Protein AF-A0A2W0EC56-F1 (afdb_monomer)

pLDDT: mean 88.05, std 12.7, range [42.47, 98.0]

Sequence (270 aa):
WLAPTLQSIALMLLLCGMTLGEWSLYLGLPLAVLIIWLPRLRSRATPEAASPDNPDAIGELTRDLSYTTSHNALSAAGVAFSVRQLADKLQSQLTAAAQIVSNAEVMITTEQATSTLSRQALSAASEAHQSGAVGRTELIESIARMHQLSQRASNSRELIEALSLRSDDIQRVTLVIQSIASQTNLLALNAAIEAARAGEHGRGFAVVADEVRGLAARTATATGEVGEMVADIRQRTAQVVEQIRQLSSDLDTGVEQVERTGQHLENIAR

Secondary structure (DSSP, 8-state):
-HHHHHHHHHHHHHHHHHHHS---HHHHHHHHHHHHHHHHHHT--------S--TTHHHHHHHHHHHHHHHHHHHHHHHHHHHHHHHHHHHHHHHHHHHHHHHHHHHHHHHHHHHHHHHHHHHHHHHHHHHHHHHHHHHHHHHHHHHHHHHHHHHHHHHHHHHHHHHHHHHHHHHHHHHHHHHHHHHHHHHHHHHHHTGGGGHHHHHHHHHHHHHHHHHHHHHHHHHHHHHHHHHHHHHHHHHHHHHHHHHHHHHHHHHHHHHHHHHHH-

Structure (mmCIF, N/CA/C/O backbone):
data_AF-A0A2W0EC56-F1
#
_entry.id   AF-A0A2W0EC56-F1
#
loop_
_atom_site.group_PDB
_atom_site.id
_atom_site.type_symbol
_atom_site.label_atom_id
_atom_site.label_alt_id
_atom_site.label_comp_id
_atom_site.label_asym_id
_atom_site.label_entity_id
_atom_site.label_seq_id
_atom_site.pdbx_PDB_ins_code
_atom_site.Cartn_x
_atom_site.Cartn_y
_atom_site.Cartn_z
_atom_site.occupancy
_atom_site.B_iso_or_equiv
_atom_site.auth_seq_id
_atom_site.auth_comp_id
_atom_site.auth_asym_id
_atom_site.auth_atom_id
_atom_site.pdbx_PDB_model_num
ATOM 1 N N . TRP A 1 1 ? 42.708 -4.935 -117.253 1.00 50.69 1 TRP A N 1
ATOM 2 C CA . TRP A 1 1 ? 41.497 -5.726 -116.956 1.00 50.69 1 TRP A CA 1
ATOM 3 C C . TRP A 1 1 ? 41.155 -6.808 -117.991 1.00 50.69 1 TRP A C 1
ATOM 5 O O . TRP A 1 1 ? 40.559 -7.793 -117.590 1.00 50.69 1 TRP A O 1
ATOM 15 N N . LEU A 1 2 ? 41.570 -6.716 -119.267 1.00 58.56 2 LEU A N 1
ATOM 16 C CA . LEU A 1 2 ? 41.295 -7.755 -120.290 1.00 58.56 2 LEU A CA 1
ATOM 17 C C . LEU A 1 2 ? 42.179 -9.025 -120.215 1.00 58.56 2 LEU A C 1
ATOM 19 O O . LEU A 1 2 ? 41.793 -10.067 -120.727 1.00 58.56 2 LEU A O 1
ATOM 23 N N . ALA A 1 3 ? 43.360 -8.964 -119.590 1.00 65.06 3 ALA A N 1
ATOM 24 C CA . ALA A 1 3 ? 44.302 -10.091 -119.530 1.00 65.06 3 ALA A CA 1
ATOM 25 C C . ALA A 1 3 ? 43.865 -11.281 -118.636 1.00 65.06 3 ALA A C 1
ATOM 27 O O . ALA A 1 3 ? 43.952 -12.416 -119.107 1.00 65.06 3 ALA A O 1
ATOM 28 N N . PRO A 1 4 ? 43.376 -11.081 -117.390 1.00 71.06 4 PRO A N 1
ATOM 29 C CA . PRO A 1 4 ? 42.988 -12.210 -116.540 1.00 71.06 4 PRO A CA 1
ATOM 30 C C . PRO A 1 4 ? 41.722 -12.917 -117.042 1.00 71.06 4 PRO A C 1
ATOM 32 O O . PRO A 1 4 ? 41.603 -14.130 -116.903 1.00 71.06 4 PRO A O 1
ATOM 35 N N . THR A 1 5 ? 40.793 -12.196 -117.680 1.00 74.94 5 THR A N 1
ATOM 36 C CA . THR A 1 5 ? 39.566 -12.792 -118.232 1.00 74.94 5 THR A CA 1
ATOM 37 C C . THR A 1 5 ? 39.863 -13.701 -119.426 1.00 74.94 5 THR A C 1
ATOM 39 O O . THR A 1 5 ? 39.312 -14.796 -119.510 1.00 74.94 5 THR A O 1
ATOM 42 N N . LEU A 1 6 ? 40.795 -13.307 -120.302 1.00 75.50 6 LEU A N 1
ATOM 43 C CA . LEU A 1 6 ? 41.240 -14.122 -121.438 1.00 75.50 6 LEU A CA 1
ATOM 44 C C . LEU A 1 6 ? 41.981 -15.396 -120.993 1.00 75.50 6 LEU A C 1
ATOM 46 O O . LEU A 1 6 ? 41.790 -16.454 -121.592 1.00 75.50 6 LEU A O 1
ATOM 50 N N . GLN A 1 7 ? 42.773 -15.325 -119.916 1.00 75.12 7 GLN A N 1
ATOM 51 C CA . GLN A 1 7 ? 43.430 -16.503 -119.334 1.00 75.12 7 GLN A CA 1
ATOM 52 C C . GLN A 1 7 ? 42.433 -17.500 -118.752 1.00 75.12 7 GLN A C 1
ATOM 54 O O . GLN A 1 7 ? 42.563 -18.697 -119.003 1.00 75.12 7 GLN A O 1
ATOM 59 N N . SER A 1 8 ? 41.432 -17.023 -118.011 1.00 78.38 8 SER A N 1
ATOM 60 C CA . SER A 1 8 ? 40.406 -17.899 -117.445 1.00 78.38 8 SER A CA 1
ATOM 61 C C . SER A 1 8 ? 39.624 -18.633 -118.538 1.00 78.38 8 SER A C 1
ATOM 63 O O . SER A 1 8 ? 39.362 -19.824 -118.397 1.00 78.38 8 SER A O 1
ATOM 65 N N . ILE A 1 9 ? 39.321 -17.963 -119.658 1.00 80.56 9 ILE A N 1
ATOM 66 C CA . ILE A 1 9 ? 38.647 -18.585 -120.812 1.00 80.56 9 ILE A CA 1
ATOM 67 C C . ILE A 1 9 ? 39.549 -19.635 -121.480 1.00 80.56 9 ILE A C 1
ATOM 69 O O . ILE A 1 9 ? 39.093 -20.744 -121.755 1.00 80.56 9 ILE A O 1
ATOM 73 N N . ALA A 1 10 ? 40.832 -19.331 -121.703 1.00 78.00 10 ALA A N 1
ATOM 74 C CA . ALA A 1 10 ? 41.775 -20.273 -122.312 1.00 78.00 10 ALA A CA 1
ATOM 75 C C . ALA A 1 10 ? 42.006 -21.523 -121.442 1.00 78.00 10 ALA A C 1
ATOM 77 O O . ALA A 1 10 ? 42.057 -22.638 -121.959 1.00 78.00 10 ALA A O 1
ATOM 78 N N . LEU A 1 11 ? 42.094 -21.351 -120.118 1.00 80.50 11 LEU A N 1
ATOM 79 C CA . LEU A 1 11 ? 42.240 -22.459 -119.173 1.00 80.50 11 LEU A CA 1
ATOM 80 C C . LEU A 1 11 ? 40.964 -23.312 -119.106 1.00 80.50 11 LEU A C 1
ATOM 82 O O . LEU A 1 11 ? 41.048 -24.537 -119.044 1.00 80.50 11 LEU A O 1
ATOM 86 N N . MET A 1 12 ? 39.789 -22.676 -119.175 1.00 79.62 12 MET A N 1
ATOM 87 C CA . MET A 1 12 ? 38.502 -23.372 -119.221 1.00 79.62 12 MET A CA 1
ATOM 88 C C . MET A 1 12 ? 38.355 -24.203 -120.506 1.00 79.62 12 MET A C 1
ATOM 90 O O . MET A 1 12 ? 37.953 -25.360 -120.426 1.00 79.62 12 MET A O 1
ATOM 94 N N . LEU A 1 13 ? 38.728 -23.665 -121.674 1.00 78.06 13 LEU A N 1
ATOM 95 C CA . LEU A 1 13 ? 38.712 -24.414 -122.939 1.00 78.06 13 LEU A CA 1
ATOM 96 C C . LEU A 1 13 ? 39.685 -25.596 -122.926 1.00 78.06 13 LEU A C 1
ATOM 98 O O . LEU A 1 13 ? 39.346 -26.667 -123.423 1.00 78.06 13 LEU A O 1
ATOM 102 N N . LEU A 1 14 ? 40.864 -25.431 -122.321 1.00 78.00 14 LEU A N 1
ATOM 103 C CA . LEU A 1 14 ? 41.839 -26.510 -122.184 1.00 78.00 14 LEU A CA 1
ATOM 104 C C . LEU A 1 14 ? 41.333 -27.632 -121.270 1.00 78.00 14 LEU A C 1
ATOM 106 O O . LEU A 1 14 ? 41.417 -28.800 -121.638 1.00 78.00 14 LEU A O 1
ATOM 110 N N . LEU A 1 15 ? 40.759 -27.284 -120.114 1.00 75.31 15 LEU A N 1
ATOM 111 C CA . LEU A 1 15 ? 40.132 -28.254 -119.210 1.00 75.31 15 LEU A CA 1
ATOM 112 C C . LEU A 1 15 ? 38.957 -28.973 -119.885 1.00 75.31 15 LEU A C 1
ATOM 114 O O . LEU A 1 15 ? 38.836 -30.186 -119.757 1.00 75.31 15 LEU A O 1
ATOM 118 N N . CYS A 1 16 ? 38.142 -28.251 -120.657 1.00 77.12 16 CYS A N 1
ATOM 119 C CA . CYS A 1 16 ? 37.038 -28.820 -121.431 1.00 77.12 16 CYS A CA 1
ATOM 120 C C . CYS A 1 16 ? 37.539 -29.789 -122.524 1.00 77.12 16 CYS A C 1
ATOM 122 O O . CYS A 1 16 ? 36.992 -30.874 -122.701 1.00 77.12 16 CYS A O 1
ATOM 124 N N . GLY A 1 17 ? 38.635 -29.453 -123.213 1.00 70.25 17 GLY A N 1
ATOM 125 C CA . GLY A 1 17 ? 39.283 -30.346 -124.180 1.00 70.25 17 GLY A CA 1
ATOM 126 C C . GLY A 1 17 ? 39.866 -31.613 -123.542 1.00 70.25 17 GLY A C 1
ATOM 127 O O . GLY A 1 17 ? 39.790 -32.688 -124.134 1.00 70.25 17 GLY A O 1
ATOM 128 N N . MET A 1 18 ? 40.383 -31.517 -122.312 1.00 72.62 18 MET A N 1
ATOM 129 C CA . MET A 1 18 ? 40.862 -32.680 -121.555 1.00 72.62 18 MET A CA 1
ATOM 130 C C . MET A 1 18 ? 39.728 -33.610 -121.109 1.00 72.62 18 MET A C 1
ATOM 132 O O . MET A 1 18 ? 39.936 -34.819 -121.065 1.00 72.62 18 MET A O 1
ATOM 136 N N . THR A 1 19 ? 38.539 -33.082 -120.800 1.00 73.06 19 THR A N 1
ATOM 137 C CA . THR A 1 19 ? 37.402 -33.910 -120.366 1.00 73.06 19 THR A CA 1
ATOM 138 C C . THR A 1 19 ? 36.607 -34.521 -121.521 1.00 73.06 19 THR A C 1
ATOM 140 O O . THR A 1 19 ? 36.073 -35.612 -121.353 1.00 73.06 19 THR A O 1
ATOM 143 N N . LEU A 1 20 ? 36.524 -33.857 -122.681 1.00 75.50 20 LEU A N 1
ATOM 144 C CA . LEU A 1 20 ? 35.717 -34.309 -123.828 1.00 75.50 20 LEU A CA 1
ATOM 145 C C . LEU A 1 20 ? 36.522 -34.971 -124.959 1.00 75.50 20 LEU A C 1
ATOM 147 O O . LEU A 1 20 ? 35.932 -35.671 -125.776 1.00 75.50 20 LEU A O 1
ATOM 151 N N . GLY A 1 21 ? 37.839 -34.744 -125.044 1.00 67.88 21 GLY A N 1
ATOM 152 C CA . GLY A 1 21 ? 38.661 -35.138 -126.198 1.00 67.88 21 GLY A CA 1
ATOM 153 C C . GLY A 1 21 ? 39.661 -36.280 -125.977 1.00 67.88 21 GLY A C 1
ATOM 154 O O . GLY A 1 21 ? 40.442 -36.545 -126.885 1.00 67.88 21 GLY A O 1
ATOM 155 N N . GLU A 1 22 ? 39.696 -36.912 -124.798 1.00 65.75 22 GLU A N 1
ATOM 156 C CA . GLU A 1 22 ? 40.741 -37.876 -124.380 1.00 65.75 22 GLU A CA 1
ATOM 157 C C . GLU A 1 22 ? 42.188 -37.359 -124.556 1.00 65.75 22 GLU A C 1
ATOM 159 O O . GLU A 1 22 ? 43.115 -38.093 -124.908 1.00 65.75 22 GLU A O 1
ATOM 164 N N . TRP A 1 23 ? 42.425 -36.066 -124.305 1.00 71.69 23 TRP A N 1
ATOM 165 C CA . TRP A 1 23 ? 43.782 -35.512 -124.349 1.00 71.69 23 TRP A CA 1
ATOM 166 C C . TRP A 1 23 ? 44.569 -35.976 -123.122 1.00 71.69 23 TRP A C 1
ATOM 168 O O . TRP A 1 23 ? 44.209 -35.676 -121.983 1.00 71.69 23 TRP A O 1
ATOM 178 N N . SER A 1 24 ? 45.669 -36.698 -123.359 1.00 72.56 24 SER A N 1
ATOM 179 C CA . SER A 1 24 ? 46.523 -37.241 -122.300 1.00 72.56 24 SER A CA 1
ATOM 180 C C . SER A 1 24 ? 47.010 -36.155 -121.335 1.00 72.56 24 SER A C 1
ATOM 182 O O . SER A 1 24 ? 47.464 -35.079 -121.739 1.00 72.56 24 SER A O 1
ATOM 184 N N . LEU A 1 25 ? 46.970 -36.478 -120.040 1.00 68.50 25 LEU A N 1
ATOM 185 C CA . LEU A 1 25 ? 47.335 -35.596 -118.925 1.00 68.50 25 LEU A CA 1
ATOM 186 C C . LEU A 1 25 ? 48.764 -35.033 -119.061 1.00 68.50 25 LEU A C 1
ATOM 188 O O . LEU A 1 25 ? 49.036 -33.908 -118.642 1.00 68.50 25 LEU A O 1
ATOM 192 N N . TYR A 1 26 ? 49.647 -35.775 -119.738 1.00 73.50 26 TYR A N 1
ATOM 193 C CA . TYR A 1 26 ? 51.027 -35.378 -120.023 1.00 73.50 26 TYR A CA 1
ATOM 194 C C . TYR A 1 26 ? 51.158 -34.197 -120.998 1.00 73.50 26 TYR A C 1
ATOM 196 O O . TYR A 1 26 ? 52.166 -33.497 -120.947 1.00 73.50 26 TYR A O 1
ATOM 204 N N . LEU A 1 27 ? 50.159 -33.937 -121.852 1.00 72.81 27 LEU A N 1
ATOM 205 C CA . LEU A 1 27 ? 50.172 -32.810 -122.796 1.00 72.81 27 LEU A CA 1
ATOM 206 C C . LEU A 1 27 ? 49.457 -31.570 -122.236 1.00 72.81 27 LEU A C 1
ATOM 208 O O . LEU A 1 27 ? 49.881 -30.442 -122.481 1.00 72.81 27 LEU A O 1
ATOM 212 N N . GLY A 1 28 ? 48.392 -31.771 -121.454 1.00 73.62 28 GLY A N 1
ATOM 213 C CA . GLY A 1 28 ? 47.586 -30.676 -120.905 1.00 73.62 28 GLY A CA 1
ATOM 214 C C . GLY A 1 28 ? 48.281 -29.897 -119.787 1.00 73.62 28 GLY A C 1
ATOM 215 O O . GLY A 1 28 ? 48.245 -28.667 -119.766 1.00 73.62 28 GLY A O 1
ATOM 216 N N . LEU A 1 29 ? 48.969 -30.599 -118.882 1.00 74.62 29 LEU A N 1
ATOM 217 C CA . LEU A 1 29 ? 49.632 -29.996 -117.723 1.00 74.62 29 LEU A CA 1
ATOM 218 C C . LEU A 1 29 ? 50.745 -28.992 -118.101 1.00 74.62 29 LEU A C 1
ATOM 220 O O . LEU A 1 29 ? 50.712 -27.871 -117.583 1.00 74.62 29 LEU A O 1
ATOM 224 N N . PRO A 1 30 ? 51.682 -29.290 -119.028 1.00 77.81 30 PRO A N 1
ATOM 225 C CA . PRO A 1 30 ? 52.679 -28.302 -119.440 1.00 77.81 30 PRO A CA 1
ATOM 226 C C . PRO A 1 30 ? 52.054 -27.099 -120.162 1.00 77.81 30 PRO A C 1
ATOM 228 O O . PRO A 1 30 ? 52.511 -25.974 -119.965 1.00 77.81 30 PRO A O 1
ATOM 231 N N . LEU A 1 31 ? 50.982 -27.292 -120.939 1.00 77.06 31 LEU A N 1
ATOM 232 C CA . LEU A 1 31 ? 50.321 -26.196 -121.653 1.00 77.06 31 LEU A CA 1
ATOM 233 C C . LEU A 1 31 ? 49.548 -25.268 -120.697 1.00 77.06 31 LEU A C 1
ATOM 235 O O . LEU A 1 31 ? 49.580 -24.050 -120.860 1.00 77.06 31 LEU A O 1
ATOM 239 N N . ALA A 1 32 ? 48.926 -25.821 -119.650 1.00 76.94 32 ALA A N 1
ATOM 240 C CA . ALA A 1 32 ? 48.289 -25.047 -118.585 1.00 76.94 32 ALA A CA 1
ATOM 241 C C . ALA A 1 32 ? 49.311 -24.214 -117.793 1.00 76.94 32 ALA A C 1
ATOM 243 O O . ALA A 1 32 ? 49.089 -23.025 -117.554 1.00 76.94 32 ALA A O 1
ATOM 244 N N . VAL A 1 33 ? 50.466 -24.801 -117.449 1.00 80.38 33 VAL A N 1
ATOM 245 C CA . VAL A 1 33 ? 51.580 -24.067 -116.824 1.00 80.38 33 VAL A CA 1
ATOM 246 C C . VAL A 1 33 ? 52.058 -22.941 -117.741 1.00 80.38 33 VAL A C 1
ATOM 248 O O . VAL A 1 33 ? 52.263 -21.823 -117.271 1.00 80.38 33 VAL A O 1
ATOM 251 N N . LEU A 1 34 ? 52.159 -23.194 -119.048 1.00 79.06 34 LEU A N 1
ATOM 252 C CA . LEU A 1 34 ? 52.575 -22.202 -120.038 1.00 79.06 34 LEU A CA 1
ATOM 253 C C . LEU A 1 34 ? 51.564 -21.049 -120.170 1.00 79.06 34 LEU A C 1
ATOM 255 O O . LEU A 1 34 ? 51.982 -19.896 -120.199 1.00 79.06 34 LEU A O 1
ATOM 259 N N . ILE A 1 35 ? 50.252 -21.320 -120.152 1.00 79.56 35 ILE A N 1
ATOM 260 C CA . ILE A 1 35 ? 49.188 -20.291 -120.155 1.00 79.56 35 ILE A CA 1
ATOM 261 C C . ILE A 1 35 ? 49.218 -19.441 -118.875 1.00 79.56 35 ILE A C 1
ATOM 263 O O . ILE A 1 35 ? 49.029 -18.224 -118.939 1.00 79.56 35 ILE A O 1
ATOM 267 N N . ILE A 1 36 ? 49.472 -20.054 -117.715 1.00 77.00 36 ILE A N 1
ATOM 268 C CA . ILE A 1 36 ? 49.581 -19.348 -116.428 1.00 77.00 36 ILE A CA 1
ATOM 269 C C . ILE A 1 36 ? 50.845 -18.479 -116.382 1.00 77.00 36 ILE A C 1
ATOM 271 O O . ILE A 1 36 ? 50.812 -17.365 -115.856 1.00 77.00 36 ILE A O 1
ATOM 275 N N . TRP A 1 37 ? 51.954 -18.959 -116.948 1.00 73.88 37 TRP A N 1
ATOM 276 C CA . TRP A 1 37 ? 53.236 -18.252 -116.951 1.00 73.88 37 TRP A CA 1
ATOM 277 C C . TRP A 1 37 ? 53.392 -17.239 -118.094 1.00 73.88 37 TRP A C 1
ATOM 279 O O . TRP A 1 37 ? 54.164 -16.292 -117.945 1.00 73.88 37 TRP A O 1
ATOM 289 N N . LEU A 1 38 ? 52.636 -17.352 -119.190 1.00 72.38 38 LEU A N 1
ATOM 290 C CA . LEU A 1 38 ? 52.723 -16.462 -120.357 1.00 72.38 38 LEU A CA 1
ATOM 291 C C . LEU A 1 38 ? 52.686 -14.952 -120.026 1.00 72.38 38 LEU A C 1
ATOM 293 O O . LEU A 1 38 ? 53.512 -14.211 -120.566 1.00 72.38 38 LEU A O 1
ATOM 297 N N . PRO A 1 39 ? 51.806 -14.453 -119.131 1.00 67.56 39 PRO A N 1
ATOM 298 C CA . PRO A 1 39 ? 51.798 -13.038 -118.761 1.00 67.56 39 PRO A CA 1
ATOM 299 C C . PRO A 1 39 ? 52.991 -12.658 -117.885 1.00 67.56 39 PRO A C 1
ATOM 301 O O . PRO A 1 39 ? 53.456 -11.524 -117.955 1.00 67.56 39 PRO A O 1
ATOM 304 N N . ARG A 1 40 ? 53.522 -13.594 -117.087 1.00 67.25 40 ARG A N 1
ATOM 305 C CA . ARG A 1 40 ? 54.727 -13.361 -116.277 1.00 67.25 40 ARG A CA 1
ATOM 306 C C . ARG A 1 40 ? 55.982 -13.267 -117.140 1.00 67.25 40 ARG A C 1
ATOM 308 O O . ARG A 1 40 ? 56.841 -12.446 -116.844 1.00 67.25 40 ARG A O 1
ATOM 315 N N . LEU A 1 41 ? 56.066 -14.031 -118.233 1.00 63.53 41 LEU A N 1
ATOM 316 C CA . LEU A 1 41 ? 57.153 -13.892 -119.211 1.00 63.53 41 LEU A CA 1
ATOM 317 C C . LEU A 1 41 ? 57.015 -12.628 -120.072 1.00 63.53 41 LEU A C 1
ATOM 319 O O . LEU A 1 41 ? 58.024 -12.020 -120.420 1.00 63.53 41 LEU A O 1
ATOM 323 N N . ARG A 1 42 ? 55.784 -12.193 -120.374 1.00 62.66 42 ARG A N 1
ATOM 324 C CA . ARG A 1 42 ? 55.528 -10.971 -121.155 1.00 62.66 42 ARG A CA 1
ATOM 325 C C . ARG A 1 42 ? 55.636 -9.679 -120.330 1.00 62.66 42 ARG A C 1
ATOM 327 O O . ARG A 1 42 ? 55.805 -8.615 -120.910 1.00 62.66 42 ARG A O 1
ATOM 334 N N . SER A 1 43 ? 55.595 -9.774 -118.997 1.00 60.06 43 SER A N 1
ATOM 335 C CA . SER A 1 43 ? 55.758 -8.649 -118.063 1.00 60.06 43 SER A CA 1
ATOM 336 C C . SER A 1 43 ? 57.179 -8.506 -117.502 1.00 60.06 43 SER A C 1
ATOM 338 O O . SER A 1 43 ? 57.368 -7.870 -116.462 1.00 60.06 43 SER A O 1
ATOM 340 N N . ARG A 1 44 ? 58.206 -9.013 -118.199 1.00 46.06 44 ARG A N 1
ATOM 341 C CA . ARG A 1 44 ? 59.516 -8.355 -118.126 1.00 46.06 44 ARG A CA 1
ATOM 342 C C . ARG A 1 44 ? 59.379 -7.027 -118.859 1.00 46.06 44 ARG A C 1
ATOM 344 O O . ARG A 1 44 ? 59.688 -6.923 -120.042 1.00 46.06 44 ARG A O 1
ATOM 351 N N . ALA A 1 45 ? 58.891 -6.021 -118.136 1.00 49.97 45 ALA A N 1
ATOM 352 C CA . ALA A 1 45 ? 59.302 -4.665 -118.425 1.00 49.97 45 ALA A CA 1
ATOM 353 C C . ALA A 1 45 ? 60.830 -4.716 -118.516 1.00 49.97 45 ALA A C 1
ATOM 355 O O . ALA A 1 45 ? 61.506 -5.209 -117.606 1.00 49.97 45 ALA A O 1
ATOM 356 N N . THR A 1 46 ? 61.358 -4.313 -119.667 1.00 51.06 46 THR A N 1
ATOM 357 C CA . THR A 1 46 ? 62.729 -3.825 -119.764 1.00 51.06 46 THR A CA 1
ATOM 358 C C . THR A 1 46 ? 63.015 -3.013 -118.501 1.00 51.06 46 THR A C 1
ATOM 360 O O . THR A 1 46 ? 62.152 -2.209 -118.140 1.00 51.06 46 THR A O 1
ATOM 363 N N . PRO A 1 47 ? 64.151 -3.202 -117.806 1.00 43.59 47 PRO A N 1
ATOM 364 C CA . PRO A 1 47 ? 64.597 -2.161 -116.903 1.00 43.59 47 PRO A CA 1
ATOM 365 C C . PRO A 1 47 ? 64.704 -0.919 -117.782 1.00 43.59 47 PRO A C 1
ATOM 367 O O . PRO A 1 47 ? 65.564 -0.852 -118.661 1.00 43.59 47 PRO A O 1
ATOM 370 N N . GLU A 1 48 ? 63.735 -0.017 -117.648 1.00 44.00 48 GLU A N 1
ATOM 371 C CA . GLU A 1 48 ? 63.847 1.324 -118.176 1.00 44.00 48 GLU A CA 1
ATOM 372 C C . GLU A 1 48 ? 65.157 1.829 -117.592 1.00 44.00 48 GLU A C 1
ATOM 374 O O . GLU A 1 48 ? 65.370 1.772 -116.375 1.00 44.00 48 GLU A O 1
ATOM 379 N N . ALA A 1 49 ? 66.103 2.114 -118.488 1.00 42.47 49 ALA A N 1
ATOM 380 C CA . ALA A 1 49 ? 67.400 2.626 -118.114 1.00 42.47 49 ALA A CA 1
ATOM 381 C C . ALA A 1 49 ? 67.154 3.748 -117.112 1.00 42.47 49 ALA A C 1
ATOM 383 O O . ALA A 1 49 ? 66.343 4.630 -117.382 1.00 42.47 49 ALA A O 1
ATOM 384 N N . ALA A 1 50 ? 67.803 3.662 -115.952 1.00 46.25 50 ALA A N 1
ATOM 385 C CA . ALA A 1 50 ? 67.783 4.724 -114.971 1.00 46.25 50 ALA A CA 1
ATOM 386 C C . ALA A 1 50 ? 68.088 6.041 -115.694 1.00 46.25 50 ALA A C 1
ATOM 388 O O . ALA A 1 50 ? 69.222 6.274 -116.112 1.00 46.25 50 ALA A O 1
ATOM 389 N N . SER A 1 51 ? 67.062 6.868 -115.878 1.00 43.44 51 SER A N 1
ATOM 390 C CA . SER A 1 51 ? 67.216 8.274 -116.206 1.00 43.44 51 SER A CA 1
ATOM 391 C C . SER A 1 51 ? 67.974 8.868 -115.020 1.00 43.44 51 SER A C 1
ATOM 393 O O . SER A 1 51 ? 67.443 8.824 -113.907 1.00 43.44 51 SER A O 1
ATOM 395 N N . PRO A 1 52 ? 69.207 9.373 -115.180 1.00 51.03 52 PRO A N 1
ATOM 396 C CA . PRO A 1 52 ? 70.005 9.830 -114.048 1.00 51.03 52 PRO A CA 1
ATOM 397 C C . PRO A 1 52 ? 69.559 11.212 -113.533 1.00 51.03 52 PRO A C 1
ATOM 399 O O . PRO A 1 52 ? 70.392 11.968 -113.062 1.00 51.03 52 PRO A O 1
ATOM 402 N N . ASP A 1 53 ? 68.263 11.537 -113.615 1.00 50.16 53 ASP A N 1
ATOM 403 C CA . ASP A 1 53 ? 67.677 12.805 -113.162 1.00 50.16 53 ASP A CA 1
ATOM 404 C C . 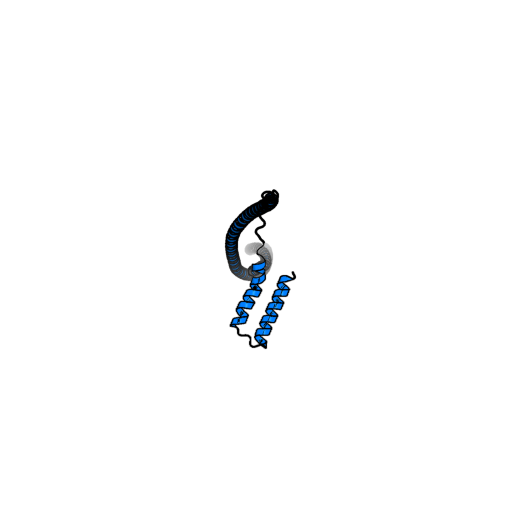ASP A 1 53 ? 66.148 12.673 -112.978 1.00 50.16 53 ASP A C 1
ATOM 406 O O . ASP A 1 53 ? 65.359 13.179 -113.773 1.00 50.16 53 ASP A O 1
ATOM 410 N N . ASN A 1 54 ? 65.693 11.974 -111.928 1.00 52.09 54 ASN A N 1
ATOM 411 C CA . ASN A 1 54 ? 64.339 12.189 -111.397 1.00 52.09 54 ASN A CA 1
ATOM 412 C C . ASN A 1 54 ? 64.431 12.699 -109.947 1.00 52.09 54 ASN A C 1
ATOM 414 O O . ASN A 1 54 ? 64.433 11.893 -109.012 1.00 52.09 54 ASN A O 1
ATOM 418 N N . PRO A 1 55 ? 64.564 14.021 -109.744 1.00 55.88 55 PRO A N 1
ATOM 419 C CA . PRO A 1 55 ? 64.755 14.616 -108.420 1.00 55.88 55 PRO A CA 1
ATOM 420 C C . PRO A 1 55 ? 63.548 14.455 -107.468 1.00 55.88 55 PRO A C 1
ATOM 422 O O . PRO A 1 55 ? 63.703 14.678 -106.268 1.00 55.88 55 PRO A O 1
ATOM 425 N N . ASP A 1 56 ? 62.382 14.001 -107.952 1.00 59.66 56 ASP A N 1
ATOM 426 C CA . ASP A 1 56 ? 61.119 14.027 -107.192 1.00 59.66 56 ASP A CA 1
ATOM 427 C C . ASP A 1 56 ? 60.727 12.709 -106.495 1.00 59.66 56 ASP A C 1
ATOM 429 O O . ASP A 1 56 ? 59.960 12.737 -105.532 1.00 59.66 56 ASP A O 1
ATOM 433 N N . ALA A 1 57 ? 61.284 11.552 -106.880 1.00 62.31 57 ALA A N 1
ATOM 434 C CA . ALA A 1 57 ? 60.958 10.265 -106.236 1.00 62.31 57 ALA A CA 1
ATOM 435 C C . ALA A 1 57 ? 61.434 10.201 -104.771 1.00 62.31 57 ALA A C 1
ATOM 437 O O . ALA A 1 57 ? 60.755 9.667 -103.893 1.00 62.31 57 ALA A O 1
ATOM 438 N N . ILE A 1 58 ? 62.594 10.803 -104.491 1.00 72.44 58 ILE A N 1
ATOM 439 C CA . ILE A 1 58 ? 63.083 11.010 -103.122 1.00 72.44 58 ILE A CA 1
ATOM 440 C C . ILE A 1 58 ? 62.198 12.036 -102.394 1.00 72.44 58 ILE A C 1
ATOM 442 O O . ILE A 1 58 ? 61.962 11.888 -101.195 1.00 72.44 58 ILE A O 1
ATOM 446 N N . GLY A 1 59 ? 61.658 13.034 -103.103 1.00 76.56 59 GLY A N 1
ATOM 447 C CA . GLY A 1 59 ? 60.749 14.045 -102.558 1.00 76.56 59 GLY A CA 1
ATOM 448 C C . GLY A 1 59 ? 59.417 13.468 -102.065 1.00 76.56 59 GLY A C 1
ATOM 449 O O . GLY A 1 59 ? 59.005 13.767 -100.943 1.00 76.56 59 GLY A O 1
ATOM 450 N N . GLU A 1 60 ? 58.773 12.595 -102.847 1.00 75.38 60 GLU A N 1
ATOM 451 C CA . GLU A 1 60 ? 57.532 11.913 -102.444 1.00 75.38 60 GLU A CA 1
ATOM 452 C C . GLU A 1 60 ? 57.748 10.967 -101.257 1.00 75.38 60 GLU A C 1
ATOM 454 O O . GLU A 1 60 ? 56.996 11.033 -100.283 1.00 75.38 60 GLU A O 1
ATOM 459 N N . LEU A 1 61 ? 58.813 10.156 -101.279 1.00 81.31 61 LEU A N 1
ATOM 460 C CA . LEU A 1 61 ? 59.147 9.254 -100.171 1.00 81.31 61 LEU A CA 1
ATOM 461 C C . LEU A 1 61 ? 59.459 10.028 -98.881 1.00 81.31 61 LEU A C 1
ATOM 463 O O . LEU A 1 61 ? 59.037 9.636 -97.797 1.00 81.31 61 LEU A O 1
ATOM 467 N N . THR A 1 62 ? 60.174 11.152 -98.993 1.00 84.00 62 THR A N 1
ATOM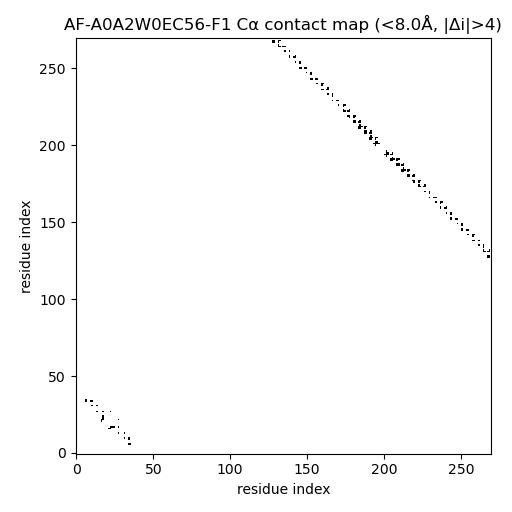 468 C CA . THR A 1 62 ? 60.495 12.025 -97.852 1.00 84.00 62 THR A CA 1
ATOM 469 C C . THR A 1 62 ? 59.233 12.670 -97.283 1.00 84.00 62 THR A C 1
ATOM 471 O O . THR A 1 62 ? 59.093 12.784 -96.064 1.00 84.00 62 THR A O 1
ATOM 474 N N . ARG A 1 63 ? 58.282 13.057 -98.142 1.00 83.56 63 ARG A N 1
ATOM 475 C CA . ARG A 1 63 ? 56.995 13.625 -97.727 1.00 83.56 63 ARG A CA 1
ATOM 476 C C . ARG A 1 63 ? 56.099 12.588 -97.047 1.00 83.56 63 ARG A C 1
ATOM 478 O O . ARG A 1 63 ? 55.522 12.902 -96.008 1.00 83.56 63 ARG A O 1
ATOM 485 N N . ASP A 1 64 ? 56.016 11.373 -97.583 1.00 86.94 64 ASP A N 1
ATOM 486 C CA . ASP A 1 64 ? 55.254 10.264 -96.993 1.00 86.94 64 ASP A CA 1
ATOM 487 C C . ASP A 1 64 ? 55.865 9.796 -95.662 1.00 86.94 64 ASP A C 1
ATOM 489 O O . ASP A 1 64 ? 55.162 9.635 -94.661 1.00 86.94 64 ASP A O 1
ATOM 493 N N . LEU A 1 65 ? 57.196 9.698 -95.594 1.00 89.06 65 LEU A N 1
ATOM 494 C CA . LEU A 1 65 ? 57.918 9.403 -94.358 1.00 89.06 65 LEU A CA 1
ATOM 495 C C . LEU A 1 65 ? 57.714 10.502 -93.310 1.00 89.06 65 LEU A C 1
ATOM 497 O O . LEU A 1 65 ? 57.490 10.191 -92.141 1.00 89.06 65 LEU A O 1
ATOM 501 N N . SER A 1 66 ? 57.765 11.778 -93.706 1.00 88.44 66 SER A N 1
ATOM 502 C CA . SER A 1 66 ? 57.512 12.912 -92.811 1.00 88.44 66 SER A CA 1
ATOM 503 C C . SER A 1 66 ? 56.076 12.886 -92.283 1.00 88.44 66 SER A C 1
ATOM 505 O O . SER A 1 66 ? 55.878 12.967 -91.071 1.00 88.44 66 SER A O 1
ATOM 507 N N . TYR A 1 67 ? 55.089 12.664 -93.158 1.00 89.00 67 TYR A N 1
ATOM 508 C CA . TYR A 1 67 ? 53.683 12.521 -92.780 1.00 89.00 67 TYR A CA 1
ATOM 509 C C . TYR A 1 67 ? 53.467 11.359 -91.802 1.00 89.00 67 TYR A C 1
ATOM 511 O O . TYR A 1 67 ? 52.886 11.545 -90.731 1.00 89.00 67 TYR A O 1
ATOM 519 N N . THR A 1 68 ? 53.998 10.179 -92.123 1.00 88.69 68 THR A N 1
ATOM 520 C CA . THR A 1 68 ? 53.878 8.976 -91.290 1.00 88.69 68 THR A CA 1
ATOM 521 C C . THR A 1 68 ? 54.596 9.150 -89.951 1.00 88.69 68 THR A C 1
ATOM 523 O O . THR A 1 68 ? 54.080 8.752 -88.907 1.00 88.69 68 THR A O 1
ATOM 526 N N . THR A 1 69 ? 55.755 9.814 -89.942 1.00 91.81 69 THR A N 1
ATOM 527 C CA . THR A 1 69 ? 56.499 10.149 -88.718 1.00 91.81 69 THR A CA 1
ATOM 528 C C . THR A 1 69 ? 55.704 11.104 -87.832 1.00 91.81 69 THR A C 1
ATOM 530 O O . THR A 1 69 ? 55.577 10.856 -86.634 1.00 91.81 69 THR A O 1
ATOM 533 N N . SER A 1 70 ? 55.115 12.161 -88.398 1.00 90.31 70 SER A N 1
ATOM 534 C CA . SER A 1 70 ? 54.259 13.094 -87.659 1.00 90.31 70 SER A CA 1
ATOM 535 C C . SER A 1 70 ? 53.002 12.413 -87.113 1.00 90.31 70 SER A C 1
ATOM 537 O O . SER A 1 70 ? 52.643 12.629 -85.956 1.00 90.31 70 SER A O 1
ATOM 539 N N . HIS A 1 71 ? 52.362 11.550 -87.903 1.00 91.94 71 HIS A N 1
ATOM 540 C CA . HIS A 1 71 ? 51.205 10.769 -87.470 1.00 91.94 71 HIS A CA 1
ATOM 541 C C . HIS A 1 71 ? 51.555 9.809 -86.320 1.00 91.94 71 HIS A C 1
ATOM 543 O O . HIS A 1 71 ? 50.831 9.730 -85.323 1.00 91.94 71 HIS A O 1
ATOM 549 N N . ASN A 1 72 ? 52.695 9.120 -86.415 1.00 92.19 72 ASN A N 1
ATOM 550 C CA . ASN A 1 72 ? 53.197 8.250 -85.353 1.00 92.19 72 ASN A CA 1
ATOM 551 C C . ASN A 1 72 ? 53.542 9.041 -84.088 1.00 92.19 72 ASN A C 1
ATOM 553 O O . ASN A 1 72 ? 53.194 8.604 -82.994 1.00 92.19 72 ASN A O 1
ATOM 557 N N . ALA A 1 73 ? 54.161 10.217 -84.217 1.00 91.88 73 ALA A N 1
ATOM 558 C CA . ALA A 1 73 ? 54.461 11.091 -83.085 1.00 91.88 73 ALA A CA 1
ATOM 559 C C . ALA A 1 73 ? 53.184 11.572 -82.374 1.00 91.88 73 ALA A C 1
ATOM 561 O O . ALA A 1 73 ? 53.115 11.542 -81.145 1.00 91.88 73 ALA A O 1
ATOM 562 N N . LEU A 1 74 ? 52.147 11.952 -83.129 1.00 91.69 74 LEU A N 1
ATOM 563 C CA . LEU A 1 74 ? 50.856 12.356 -82.568 1.00 91.69 74 LEU A CA 1
ATOM 564 C C . LEU A 1 74 ? 50.140 11.184 -81.881 1.00 91.69 74 LEU A C 1
ATOM 566 O O . LEU A 1 74 ? 49.622 11.333 -80.774 1.00 91.69 74 LEU A O 1
ATOM 570 N N . SER A 1 75 ? 50.162 10.003 -82.501 1.00 94.19 75 SER A N 1
ATOM 571 C CA . SER A 1 75 ? 49.604 8.778 -81.919 1.00 94.19 75 SER A CA 1
ATOM 572 C C . SER A 1 75 ? 50.331 8.397 -80.625 1.00 94.19 75 SER A C 1
ATOM 574 O O . SER A 1 75 ? 49.689 8.105 -79.618 1.00 94.19 75 SER A O 1
ATOM 576 N N . ALA A 1 76 ? 51.666 8.475 -80.613 1.00 92.50 76 ALA A N 1
ATOM 577 C CA . ALA A 1 76 ? 52.483 8.242 -79.426 1.00 92.50 76 ALA A CA 1
ATOM 578 C C . ALA A 1 76 ? 52.163 9.244 -78.304 1.00 92.50 76 ALA A C 1
ATOM 580 O O . ALA A 1 76 ? 52.040 8.845 -77.145 1.00 92.50 76 ALA A O 1
ATOM 581 N N . ALA A 1 77 ? 51.949 10.522 -78.636 1.00 92.25 77 ALA A N 1
ATOM 582 C CA . ALA A 1 77 ? 51.510 11.532 -77.674 1.00 92.25 77 ALA A CA 1
ATOM 583 C C . ALA A 1 77 ? 50.111 11.223 -77.099 1.00 92.25 77 ALA A C 1
ATOM 585 O O . ALA A 1 77 ? 49.903 11.346 -75.890 1.00 92.25 77 ALA A O 1
ATOM 586 N N . GLY A 1 78 ? 49.170 10.759 -77.929 1.00 93.75 78 GLY A N 1
ATOM 587 C CA . GLY A 1 78 ? 47.836 10.329 -77.492 1.00 93.75 78 GLY A CA 1
ATOM 588 C C . GLY A 1 78 ? 47.864 9.107 -76.564 1.00 93.75 78 GLY A C 1
ATOM 589 O O . GLY A 1 78 ? 47.157 9.073 -75.551 1.00 93.75 78 GLY A O 1
ATOM 590 N N . VAL A 1 79 ? 48.731 8.131 -76.853 1.00 94.88 79 VAL A N 1
ATOM 591 C CA . VAL A 1 79 ? 48.973 6.976 -75.972 1.00 94.88 79 VAL A CA 1
ATOM 592 C C . VAL A 1 79 ? 49.578 7.430 -74.644 1.00 94.88 79 VAL A C 1
ATOM 594 O O . VAL A 1 79 ? 49.072 7.048 -73.592 1.00 94.88 79 VAL A O 1
ATOM 597 N N . ALA A 1 80 ? 50.601 8.288 -74.665 1.00 93.75 80 ALA A N 1
ATOM 598 C CA . ALA A 1 80 ? 51.234 8.803 -73.449 1.00 93.75 80 ALA A CA 1
ATOM 599 C C . ALA A 1 80 ? 50.242 9.565 -72.551 1.00 93.75 80 ALA A C 1
ATOM 601 O O . ALA A 1 80 ? 50.227 9.371 -71.334 1.00 93.75 80 ALA A O 1
ATOM 602 N N . PHE A 1 81 ? 49.366 10.382 -73.146 1.00 95.62 81 PHE A N 1
ATOM 603 C CA . PHE A 1 81 ? 48.286 11.055 -72.422 1.00 95.62 81 PHE A CA 1
ATOM 604 C C . PHE A 1 81 ? 47.307 10.056 -71.789 1.00 95.62 81 PHE A C 1
ATOM 606 O O . PHE A 1 81 ? 46.971 10.178 -70.610 1.00 95.62 81 PHE A O 1
ATOM 613 N N . SER A 1 82 ? 46.898 9.032 -72.542 1.00 96.38 82 SER A N 1
ATOM 614 C CA . SER A 1 82 ? 45.979 7.992 -72.060 1.00 96.38 82 SER A CA 1
ATOM 615 C C . SER A 1 82 ? 46.580 7.177 -70.910 1.00 96.38 82 SER A C 1
ATOM 617 O O . SER A 1 82 ? 45.893 6.895 -69.930 1.00 96.38 82 SER A O 1
ATOM 619 N N . VAL A 1 83 ? 47.876 6.848 -70.984 1.00 96.06 83 VAL A N 1
ATOM 620 C CA . VAL A 1 83 ? 48.614 6.166 -69.907 1.00 96.06 83 VAL A CA 1
ATOM 621 C C . VAL A 1 83 ? 48.663 7.029 -68.648 1.00 96.06 83 VAL A C 1
ATOM 623 O O . VAL A 1 83 ? 48.411 6.521 -67.558 1.00 96.06 83 VAL A O 1
ATOM 626 N N . ARG A 1 84 ? 48.923 8.337 -68.781 1.00 95.44 84 ARG A N 1
ATOM 627 C CA . ARG A 1 84 ? 48.913 9.261 -67.638 1.00 95.44 84 ARG A CA 1
ATOM 628 C C . ARG A 1 84 ? 47.533 9.333 -66.983 1.00 95.44 84 ARG A C 1
ATOM 630 O O . ARG A 1 84 ? 47.430 9.195 -65.770 1.00 95.44 84 ARG A O 1
ATOM 637 N N . GLN A 1 85 ? 46.472 9.455 -67.780 1.00 96.25 85 GLN A N 1
ATOM 638 C CA . GLN A 1 85 ? 45.102 9.462 -67.265 1.00 96.25 85 GLN A CA 1
ATOM 639 C C . GLN A 1 85 ? 44.729 8.136 -66.578 1.00 96.25 85 GLN A C 1
ATOM 641 O O . GLN A 1 85 ? 44.012 8.137 -65.576 1.00 96.25 85 GLN A O 1
ATOM 646 N N . LEU A 1 86 ? 45.197 6.998 -67.101 1.00 96.25 86 LEU A N 1
ATOM 647 C CA . LEU A 1 86 ? 45.009 5.695 -66.466 1.00 96.25 86 LEU A CA 1
ATOM 648 C C . LEU A 1 86 ? 45.750 5.610 -65.128 1.00 96.25 86 LEU A C 1
ATOM 650 O O . LEU A 1 86 ? 45.170 5.123 -64.162 1.00 96.25 86 LEU A O 1
ATOM 654 N N . ALA A 1 87 ? 46.987 6.105 -65.053 1.00 95.44 87 ALA A N 1
ATOM 655 C CA . ALA A 1 87 ? 47.752 6.152 -63.810 1.00 95.44 87 ALA A CA 1
ATOM 656 C C . ALA A 1 87 ? 47.026 6.977 -62.734 1.00 95.44 87 ALA A C 1
ATOM 658 O O . ALA A 1 87 ? 46.868 6.503 -61.610 1.00 95.44 87 ALA A O 1
ATOM 659 N N . ASP A 1 88 ? 46.489 8.147 -63.095 1.00 96.31 88 ASP A N 1
ATOM 660 C CA . ASP A 1 88 ? 45.708 8.987 -62.177 1.00 96.31 88 ASP A CA 1
ATOM 661 C C . ASP A 1 88 ? 44.435 8.264 -61.685 1.00 96.31 88 ASP A C 1
ATOM 663 O O . ASP A 1 88 ? 44.108 8.285 -60.495 1.00 96.31 88 ASP A O 1
ATOM 667 N N . LYS A 1 89 ? 43.729 7.556 -62.582 1.00 96.25 89 LYS A N 1
ATOM 668 C CA . LYS A 1 89 ? 42.553 6.739 -62.225 1.00 96.25 89 LYS A CA 1
ATOM 669 C C . LYS A 1 89 ? 42.910 5.557 -61.323 1.00 96.25 89 LYS A C 1
ATOM 671 O O . LYS A 1 89 ? 42.174 5.290 -60.377 1.00 96.25 89 LYS A O 1
ATOM 676 N N . LEU A 1 90 ? 44.016 4.862 -61.591 1.00 96.31 90 LEU A N 1
ATOM 677 C CA . LEU A 1 90 ? 44.501 3.761 -60.753 1.00 96.31 90 LEU A CA 1
ATOM 678 C C . LEU A 1 90 ? 44.875 4.259 -59.360 1.00 96.31 90 LEU A C 1
ATOM 680 O O . LEU A 1 90 ? 44.503 3.631 -58.375 1.00 96.31 90 LEU A O 1
ATOM 684 N N . GLN A 1 91 ? 45.529 5.417 -59.267 1.00 96.25 91 GLN A N 1
ATOM 685 C CA . GLN A 1 91 ? 45.841 6.028 -57.982 1.00 96.25 91 GLN A CA 1
ATOM 686 C C . GLN A 1 91 ? 44.564 6.323 -57.185 1.00 96.25 91 GLN A C 1
ATOM 688 O O . GLN A 1 91 ? 44.473 5.963 -56.013 1.00 96.25 91 GLN A O 1
ATOM 693 N N . SER A 1 92 ? 43.546 6.901 -57.832 1.00 96.88 92 SER A N 1
ATOM 694 C CA . SER A 1 92 ? 42.238 7.132 -57.208 1.00 96.88 92 SER A CA 1
ATOM 695 C C . SER A 1 92 ? 41.555 5.827 -56.772 1.00 96.88 92 SER A C 1
ATOM 697 O O . SER A 1 92 ? 41.017 5.764 -55.665 1.00 96.88 92 SER A O 1
ATOM 699 N N . GLN A 1 93 ? 41.620 4.766 -57.586 1.00 95.31 93 GLN A N 1
ATOM 700 C CA . GLN A 1 93 ? 41.087 3.448 -57.222 1.00 95.31 93 GLN A CA 1
ATOM 701 C C . GLN A 1 93 ? 41.817 2.823 -56.030 1.00 95.31 93 GLN A C 1
ATOM 703 O O . GLN A 1 93 ? 41.159 2.251 -55.165 1.00 95.31 93 GLN A O 1
ATOM 708 N N . L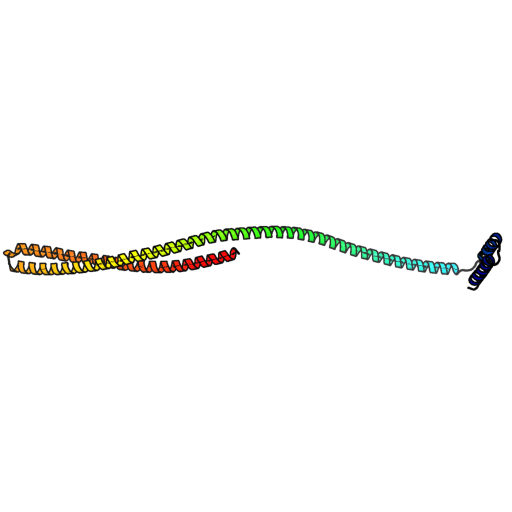EU A 1 94 ? 43.145 2.948 -55.944 1.00 96.88 94 LEU A N 1
ATOM 709 C CA . LEU A 1 94 ? 43.915 2.458 -54.797 1.00 96.88 94 LEU A CA 1
ATOM 710 C C . LEU A 1 94 ? 43.525 3.189 -53.510 1.00 96.88 94 LEU A C 1
ATOM 712 O O . LEU A 1 94 ? 43.343 2.549 -52.475 1.00 96.88 94 LEU A O 1
ATOM 716 N N . THR A 1 95 ? 43.327 4.510 -53.572 1.00 96.94 95 THR A N 1
ATOM 717 C CA . THR A 1 95 ? 42.820 5.285 -52.431 1.00 96.94 95 THR A CA 1
ATOM 718 C C . THR A 1 95 ? 41.417 4.832 -52.023 1.00 96.94 95 THR A C 1
ATOM 720 O O . THR A 1 95 ? 41.170 4.606 -50.840 1.00 96.94 95 THR A O 1
ATOM 723 N N . ALA A 1 96 ? 40.514 4.630 -52.987 1.00 96.88 96 ALA A N 1
ATOM 724 C CA . ALA A 1 96 ? 39.172 4.122 -52.708 1.00 96.88 96 ALA A CA 1
ATOM 725 C C . ALA A 1 96 ? 39.205 2.715 -52.081 1.00 96.88 96 ALA A C 1
ATOM 727 O O . ALA A 1 96 ? 38.493 2.459 -51.113 1.00 96.88 96 ALA A O 1
ATOM 728 N N . ALA A 1 97 ? 40.064 1.818 -52.577 1.00 96.12 97 ALA A N 1
ATOM 729 C CA . ALA A 1 97 ? 40.236 0.472 -52.033 1.00 96.12 97 ALA A CA 1
ATOM 730 C C . ALA A 1 97 ? 40.769 0.492 -50.591 1.00 96.12 97 ALA A C 1
ATOM 732 O O . ALA A 1 97 ? 40.234 -0.212 -49.735 1.00 96.12 97 ALA A O 1
ATOM 733 N N . ALA A 1 98 ? 41.765 1.335 -50.296 1.00 96.25 98 ALA A N 1
ATOM 734 C CA . ALA A 1 98 ? 42.276 1.510 -48.935 1.00 96.25 98 ALA A CA 1
ATOM 735 C C . ALA A 1 98 ? 41.178 1.996 -47.973 1.00 96.25 98 ALA A C 1
ATOM 737 O O . ALA A 1 98 ? 41.064 1.507 -46.848 1.00 96.25 98 ALA A O 1
ATOM 738 N N . GLN A 1 99 ? 40.319 2.907 -48.433 1.00 97.19 99 GLN A N 1
ATOM 739 C CA . GLN A 1 99 ? 39.203 3.401 -47.634 1.00 97.19 99 GLN A CA 1
ATOM 740 C C . GLN A 1 99 ? 38.113 2.342 -47.413 1.00 97.19 99 GLN A C 1
ATOM 742 O O . GLN A 1 99 ? 37.548 2.273 -46.324 1.00 97.19 99 GLN A O 1
ATOM 747 N N . ILE A 1 100 ? 37.852 1.473 -48.395 1.00 96.75 100 ILE A N 1
ATOM 748 C CA . ILE A 1 100 ? 36.945 0.324 -48.230 1.00 96.75 100 ILE A CA 1
ATOM 749 C C . ILE A 1 100 ? 37.457 -0.622 -47.139 1.00 96.75 100 ILE A C 1
ATOM 751 O O . ILE A 1 100 ? 36.670 -1.034 -46.291 1.00 96.75 100 ILE A O 1
ATOM 755 N N . VAL A 1 101 ? 38.758 -0.936 -47.127 1.00 96.88 101 VAL A N 1
ATOM 756 C CA . VAL A 1 101 ? 39.360 -1.789 -46.087 1.00 96.88 101 VAL A CA 1
ATOM 757 C C . VAL A 1 101 ? 39.211 -1.155 -44.703 1.00 96.88 101 VAL A C 1
ATOM 759 O O . VAL A 1 101 ? 38.733 -1.815 -43.785 1.00 96.88 101 VAL A O 1
ATOM 762 N N . SER A 1 102 ? 39.522 0.137 -44.564 1.00 96.75 102 SER A N 1
ATOM 763 C CA . SER A 1 102 ? 39.357 0.851 -43.290 1.00 96.75 102 SER A CA 1
ATOM 764 C C . SER A 1 102 ? 37.899 0.846 -42.809 1.00 96.75 102 SER A C 1
ATOM 766 O O . SER A 1 102 ? 37.622 0.559 -41.645 1.00 96.75 102 SER A O 1
ATOM 768 N N . ASN A 1 103 ? 36.943 1.081 -43.712 1.00 96.94 103 ASN A N 1
ATOM 769 C CA . ASN A 1 103 ? 35.521 1.019 -43.377 1.00 96.94 103 ASN A CA 1
ATOM 770 C C . ASN A 1 103 ? 35.084 -0.398 -42.967 1.00 96.94 103 ASN A C 1
ATOM 772 O O . ASN A 1 103 ? 34.242 -0.543 -42.082 1.00 96.94 103 ASN A O 1
ATOM 776 N N . ALA A 1 104 ? 35.650 -1.443 -43.580 1.00 96.19 104 ALA A N 1
ATOM 777 C CA . ALA A 1 104 ? 35.368 -2.828 -43.213 1.00 96.19 104 ALA A CA 1
ATOM 778 C C . ALA A 1 104 ? 35.859 -3.157 -41.791 1.00 96.19 104 ALA A C 1
ATOM 780 O O . ALA A 1 104 ? 35.141 -3.814 -41.041 1.00 96.19 104 ALA A O 1
ATOM 781 N N . GLU A 1 105 ? 37.023 -2.650 -41.378 1.00 96.12 105 GLU A N 1
ATOM 782 C CA . GLU A 1 105 ? 37.515 -2.791 -39.998 1.00 96.12 105 GLU A CA 1
ATOM 783 C C . GLU A 1 105 ? 36.587 -2.100 -38.986 1.00 96.12 105 GLU A C 1
ATOM 785 O O . GLU A 1 105 ? 36.224 -2.680 -37.956 1.00 96.12 105 GLU A O 1
ATOM 790 N N . VAL A 1 106 ? 36.126 -0.884 -39.299 1.00 97.25 106 VAL A N 1
ATOM 791 C CA . VAL A 1 106 ? 35.132 -0.172 -38.477 1.00 97.25 106 VAL A CA 1
ATOM 792 C C . VAL A 1 106 ? 33.816 -0.956 -38.401 1.00 97.25 106 VAL A C 1
ATOM 794 O O . VAL A 1 106 ? 33.196 -1.035 -37.341 1.00 97.25 106 VAL A O 1
ATOM 797 N N . MET A 1 107 ? 33.395 -1.591 -39.494 1.00 97.00 107 MET A N 1
ATOM 798 C CA . MET A 1 107 ? 32.183 -2.409 -39.519 1.00 97.00 107 MET A CA 1
ATOM 799 C C . MET A 1 107 ? 32.306 -3.651 -38.623 1.00 97.00 107 MET A C 1
ATOM 801 O O . MET A 1 107 ? 31.393 -3.916 -37.847 1.00 97.00 107 MET A O 1
ATOM 805 N N . ILE A 1 108 ? 33.441 -4.359 -38.662 1.00 97.00 108 ILE A N 1
ATOM 806 C CA . ILE A 1 108 ? 33.706 -5.528 -37.802 1.00 97.00 108 ILE A CA 1
ATOM 807 C C . ILE A 1 108 ? 33.676 -5.134 -36.321 1.00 97.00 108 ILE A C 1
ATOM 809 O O . ILE A 1 108 ? 33.040 -5.799 -35.502 1.00 97.00 108 ILE A O 1
ATOM 813 N N . THR A 1 109 ? 34.344 -4.034 -35.963 1.00 97.12 109 THR A N 1
ATOM 814 C CA . THR A 1 109 ? 34.365 -3.557 -34.569 1.00 97.12 109 THR A CA 1
ATOM 815 C C . THR A 1 109 ? 32.976 -3.119 -34.097 1.00 97.12 109 THR A C 1
ATOM 817 O O . THR A 1 109 ? 32.579 -3.427 -32.972 1.00 97.12 109 THR A O 1
ATOM 820 N N . THR A 1 110 ? 32.197 -2.476 -34.971 1.00 97.19 110 THR A N 1
ATOM 821 C CA . THR A 1 110 ? 30.804 -2.097 -34.694 1.00 97.19 110 THR A CA 1
ATOM 822 C C . THR A 1 110 ? 29.920 -3.328 -34.499 1.00 97.19 110 THR A C 1
ATOM 824 O O . THR A 1 110 ? 29.169 -3.382 -33.530 1.00 97.19 110 THR A O 1
ATOM 827 N N . GLU A 1 111 ? 30.040 -4.351 -35.348 1.00 97.69 111 GLU A N 1
ATOM 828 C CA . GLU A 1 111 ? 29.283 -5.604 -35.220 1.00 97.69 111 GLU A CA 1
ATOM 829 C C . GLU A 1 111 ? 29.573 -6.306 -33.883 1.00 97.69 111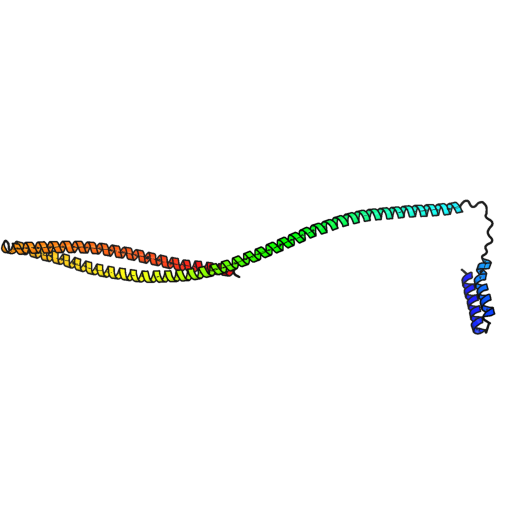 GLU A C 1
ATOM 831 O O . GLU A 1 111 ? 28.655 -6.728 -33.174 1.00 97.69 111 GLU A O 1
ATOM 836 N N . GLN A 1 112 ? 30.847 -6.375 -33.485 1.00 97.00 112 GLN A N 1
ATOM 837 C CA . GLN A 1 112 ? 31.250 -6.942 -32.196 1.00 97.00 112 GLN A CA 1
ATOM 838 C C . GLN A 1 112 ? 30.671 -6.159 -31.010 1.00 97.00 112 GLN A C 1
ATOM 840 O O . GLN A 1 112 ? 30.203 -6.762 -30.033 1.00 97.00 112 GLN A O 1
ATOM 845 N N . ALA A 1 113 ? 30.663 -4.825 -31.095 1.00 97.31 113 ALA A N 1
ATOM 846 C CA . ALA A 1 113 ? 30.040 -3.969 -30.093 1.00 97.31 113 ALA A CA 1
ATOM 847 C C . ALA A 1 113 ? 28.521 -4.203 -30.028 1.00 97.31 113 ALA A C 1
ATOM 849 O O . ALA A 1 113 ? 27.984 -4.421 -28.942 1.00 97.31 113 ALA A O 1
ATOM 850 N N . THR A 1 114 ? 27.836 -4.259 -31.175 1.00 97.44 114 THR A N 1
ATOM 851 C CA . THR A 1 114 ? 26.397 -4.550 -31.265 1.00 97.44 114 THR A CA 1
ATOM 852 C C . THR A 1 114 ? 26.053 -5.927 -30.695 1.00 97.44 114 THR A C 1
ATOM 854 O O . THR A 1 114 ? 25.088 -6.053 -29.941 1.00 97.44 114 THR A O 1
ATOM 857 N N . SER A 1 115 ? 26.851 -6.956 -30.986 1.00 97.88 115 SER A N 1
ATOM 858 C CA . SER A 1 115 ? 26.677 -8.307 -30.433 1.00 97.88 115 SER A CA 1
ATOM 859 C C . SER A 1 115 ? 26.831 -8.328 -28.909 1.00 97.88 115 SER A C 1
ATOM 861 O O . SER A 1 115 ? 26.050 -8.958 -28.191 1.00 97.88 115 SER A O 1
ATOM 863 N N . THR A 1 116 ? 27.813 -7.596 -28.382 1.00 97.81 116 THR A N 1
ATOM 864 C CA . THR A 1 116 ? 28.027 -7.479 -26.933 1.00 97.81 116 THR A CA 1
ATOM 865 C C . THR A 1 116 ? 26.877 -6.737 -26.257 1.00 97.81 116 THR A C 1
ATOM 867 O O . THR A 1 116 ? 26.340 -7.235 -25.268 1.00 97.81 116 THR A O 1
ATOM 870 N N . LEU A 1 117 ? 26.436 -5.616 -26.830 1.00 97.88 117 LEU A N 1
ATOM 871 C CA . LEU A 1 117 ? 25.299 -4.852 -26.324 1.00 97.88 117 LEU A CA 1
ATOM 872 C C . LEU A 1 117 ? 24.004 -5.678 -26.351 1.00 97.88 117 LEU A C 1
ATOM 874 O O . LEU A 1 117 ? 23.239 -5.654 -25.393 1.00 97.88 117 LEU A O 1
ATOM 878 N N . SER A 1 118 ? 23.789 -6.469 -27.404 1.00 98.00 118 SER A N 1
ATOM 879 C CA . SER A 1 118 ? 22.624 -7.357 -27.517 1.00 98.00 118 SER A CA 1
ATOM 880 C C . SER A 1 118 ? 22.615 -8.428 -26.423 1.00 98.00 118 SER A C 1
ATOM 882 O O . SER A 1 118 ? 21.575 -8.692 -25.821 1.00 98.00 118 SER A O 1
ATOM 884 N N . ARG A 1 119 ? 23.779 -9.015 -26.105 1.00 97.81 119 ARG A N 1
ATOM 885 C CA . ARG A 1 119 ? 23.910 -9.970 -24.992 1.00 97.81 119 ARG A CA 1
ATOM 886 C C . ARG A 1 119 ? 23.654 -9.316 -23.635 1.00 97.81 119 ARG A C 1
ATOM 888 O O . ARG A 1 119 ? 22.990 -9.916 -22.795 1.00 97.81 119 ARG A O 1
ATOM 895 N N . GLN A 1 120 ? 24.140 -8.094 -23.426 1.00 97.88 120 GLN A N 1
ATOM 896 C CA . GLN A 1 120 ? 23.868 -7.334 -22.203 1.00 97.88 120 GLN A CA 1
ATOM 897 C C . GLN A 1 120 ? 22.380 -7.001 -22.061 1.00 97.88 120 GLN A C 1
ATOM 899 O O . GLN A 1 120 ? 21.818 -7.203 -20.988 1.00 97.88 120 GLN A O 1
ATOM 904 N N . ALA A 1 121 ? 21.727 -6.565 -23.142 1.00 97.12 121 ALA A N 1
ATOM 905 C CA . ALA A 1 121 ? 20.293 -6.291 -23.157 1.00 97.12 121 ALA A CA 1
ATOM 906 C C . ALA A 1 121 ? 19.468 -7.546 -22.828 1.00 97.12 121 ALA A C 1
ATOM 908 O O . ALA A 1 121 ? 18.535 -7.471 -22.032 1.00 97.12 121 ALA A O 1
ATOM 909 N N . LEU A 1 122 ? 19.847 -8.709 -23.373 1.00 96.69 122 LEU A N 1
ATOM 910 C CA . LEU A 1 122 ? 19.203 -9.983 -23.050 1.00 96.69 122 LEU A CA 1
ATOM 911 C C . LEU A 1 122 ? 19.380 -10.365 -21.571 1.00 96.69 122 LEU A C 1
ATOM 913 O O . LEU A 1 122 ? 18.416 -10.786 -20.935 1.00 96.69 122 LEU A O 1
ATOM 917 N N . SER A 1 123 ? 20.585 -10.195 -21.014 1.00 97.38 123 SER A N 1
ATOM 918 C CA . SER A 1 123 ? 20.844 -10.452 -19.588 1.00 97.38 123 SER A CA 1
ATOM 919 C C . SER A 1 123 ? 19.990 -9.550 -18.699 1.00 97.38 123 SER A C 1
ATOM 921 O O . SER A 1 123 ? 19.292 -10.041 -17.817 1.00 97.38 123 SER A O 1
ATOM 923 N N . ALA A 1 124 ? 19.974 -8.244 -18.984 1.00 95.50 124 ALA A N 1
ATOM 924 C CA . ALA A 1 124 ? 19.182 -7.272 -18.237 1.00 95.50 124 ALA A CA 1
ATOM 925 C C . ALA A 1 124 ? 17.674 -7.569 -18.321 1.00 95.50 124 ALA A C 1
ATOM 927 O O . ALA A 1 124 ? 16.975 -7.497 -17.313 1.00 95.50 124 ALA A O 1
ATOM 928 N N . ALA A 1 125 ? 17.172 -7.958 -19.498 1.00 94.25 125 ALA A N 1
ATOM 929 C CA . ALA A 1 125 ? 15.781 -8.372 -19.668 1.00 94.25 125 ALA A CA 1
ATOM 930 C C . ALA A 1 125 ? 15.452 -9.638 -18.855 1.00 94.25 125 ALA A C 1
ATOM 932 O O . ALA A 1 125 ? 14.411 -9.699 -18.202 1.00 94.25 125 ALA A O 1
ATOM 933 N N . SER A 1 126 ? 16.352 -10.627 -18.833 1.00 93.75 126 SER A N 1
ATOM 934 C CA . SER A 1 126 ? 16.181 -11.844 -18.030 1.00 93.75 126 SER A CA 1
ATOM 935 C C . SER A 1 126 ? 16.187 -11.555 -16.526 1.00 93.75 126 SER A C 1
ATOM 937 O O . SER A 1 126 ? 15.388 -12.127 -15.785 1.00 93.75 126 SER A O 1
ATOM 939 N N . GLU A 1 127 ? 17.069 -10.669 -16.060 1.00 94.44 127 GLU A N 1
ATOM 940 C CA . GLU A 1 127 ? 17.124 -10.234 -14.660 1.00 94.44 127 GLU A CA 1
ATOM 941 C C . GLU A 1 127 ? 15.865 -9.460 -14.256 1.00 94.44 127 GLU A C 1
ATOM 943 O O . GLU A 1 127 ? 15.315 -9.703 -13.178 1.00 94.44 127 GLU A O 1
ATOM 948 N N . ALA A 1 128 ? 15.366 -8.579 -15.127 1.00 91.69 128 ALA A N 1
ATOM 949 C CA . ALA A 1 128 ? 14.113 -7.861 -14.916 1.00 91.69 128 ALA A CA 1
ATOM 950 C C . ALA A 1 128 ? 12.919 -8.824 -14.833 1.00 91.69 128 ALA A C 1
ATOM 952 O O . ALA A 1 128 ? 12.105 -8.708 -13.917 1.00 91.69 128 ALA A O 1
ATOM 953 N N . HIS A 1 129 ? 12.851 -9.823 -15.719 1.00 91.06 129 HIS A N 1
ATOM 954 C CA . HIS A 1 129 ? 11.808 -10.849 -15.691 1.00 91.06 129 HIS A CA 1
ATOM 955 C C . HIS A 1 129 ? 11.852 -11.676 -14.395 1.00 91.06 129 HIS A C 1
ATOM 957 O O . HIS A 1 129 ? 10.826 -11.874 -13.741 1.00 91.06 129 HIS A O 1
ATOM 963 N N . GLN A 1 130 ? 13.041 -12.121 -13.974 1.00 91.81 130 GLN A N 1
ATOM 964 C CA . GLN A 1 130 ? 13.203 -12.868 -12.724 1.00 91.81 130 GLN A CA 1
ATOM 965 C C . GLN A 1 130 ? 12.822 -12.016 -11.505 1.00 91.81 130 GLN A C 1
ATOM 967 O O . GLN A 1 130 ? 12.101 -12.485 -10.623 1.00 91.81 130 GLN A O 1
ATOM 972 N N . SER A 1 131 ? 13.262 -10.758 -11.471 1.00 91.75 131 SER A N 1
ATOM 973 C CA . SER A 1 131 ? 12.936 -9.818 -10.393 1.00 91.75 131 SER A CA 1
ATOM 974 C C . SER A 1 131 ? 11.436 -9.523 -10.340 1.00 91.75 131 SER A C 1
ATOM 976 O O . SER A 1 131 ? 10.851 -9.509 -9.260 1.00 91.75 131 SER A O 1
ATOM 978 N N . GLY A 1 132 ? 10.783 -9.374 -11.497 1.00 91.75 132 GLY A N 1
ATOM 979 C CA . GLY A 1 132 ? 9.332 -9.223 -11.598 1.00 91.75 132 GLY A CA 1
ATOM 980 C C . GLY A 1 132 ? 8.570 -10.446 -11.078 1.00 91.75 132 GLY A C 1
ATOM 981 O O . GLY A 1 132 ? 7.575 -10.296 -10.369 1.00 91.75 132 GLY A O 1
ATOM 982 N N . ALA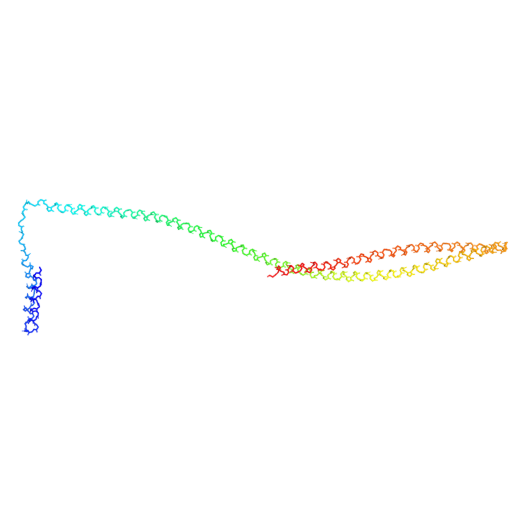 A 1 133 ? 9.058 -11.661 -11.351 1.00 89.12 133 ALA A N 1
ATOM 983 C CA . ALA A 1 133 ? 8.454 -12.893 -10.843 1.00 89.12 133 ALA A CA 1
ATOM 984 C C . ALA A 1 133 ? 8.554 -13.016 -9.310 1.00 89.12 133 ALA A C 1
ATOM 986 O O . ALA A 1 133 ? 7.579 -13.411 -8.660 1.00 89.12 133 ALA A O 1
ATOM 987 N N . VAL A 1 134 ? 9.704 -12.646 -8.732 1.00 92.06 134 VAL A N 1
ATOM 988 C CA . VAL A 1 134 ? 9.893 -12.577 -7.272 1.00 92.06 134 VAL A CA 1
ATOM 989 C C . VAL A 1 134 ? 8.980 -11.508 -6.673 1.00 92.06 134 VAL A C 1
ATOM 991 O O . VAL A 1 134 ? 8.185 -11.828 -5.792 1.00 92.06 134 VAL A O 1
ATOM 994 N N . GLY A 1 135 ? 8.994 -10.289 -7.222 1.00 92.50 135 GLY A N 1
ATOM 995 C CA . GLY A 1 135 ? 8.137 -9.191 -6.768 1.00 92.50 135 GLY A CA 1
ATOM 996 C C . GLY A 1 135 ? 6.651 -9.552 -6.796 1.00 92.50 135 GLY A C 1
ATOM 997 O O . GLY A 1 135 ? 5.929 -9.285 -5.843 1.00 92.50 135 GLY A O 1
ATOM 998 N N . ARG A 1 136 ? 6.184 -10.265 -7.829 1.00 90.06 136 ARG A N 1
ATOM 999 C CA . ARG A 1 136 ? 4.801 -10.768 -7.886 1.00 90.06 136 ARG A CA 1
ATOM 1000 C C . ARG A 1 136 ? 4.470 -11.713 -6.729 1.00 90.06 136 ARG A C 1
ATOM 1002 O O . ARG A 1 136 ? 3.369 -11.650 -6.191 1.00 90.06 136 ARG A O 1
ATOM 1009 N N . THR A 1 137 ? 5.401 -12.587 -6.357 1.00 91.62 137 THR A N 1
ATOM 1010 C CA . THR A 1 137 ? 5.203 -13.515 -5.234 1.00 91.62 137 THR A CA 1
ATOM 1011 C C . THR A 1 137 ? 5.070 -12.747 -3.917 1.00 91.62 137 THR A C 1
ATOM 1013 O O . THR A 1 137 ? 4.152 -13.017 -3.144 1.00 91.62 137 THR A O 1
ATOM 1016 N N . GLU A 1 138 ? 5.910 -11.732 -3.700 1.00 94.25 138 GLU A N 1
ATOM 1017 C CA . GLU A 1 138 ? 5.844 -10.864 -2.515 1.00 94.25 138 GLU A CA 1
ATOM 1018 C C . GLU A 1 138 ? 4.549 -10.034 -2.457 1.00 94.25 138 GLU A C 1
ATOM 1020 O O . GLU A 1 138 ? 3.973 -9.854 -1.379 1.00 94.25 138 GLU A O 1
ATOM 1025 N N . LEU A 1 139 ? 4.039 -9.565 -3.604 1.00 94.06 139 LEU A N 1
ATOM 1026 C CA . LEU A 1 139 ? 2.749 -8.866 -3.666 1.00 94.06 139 LEU A CA 1
ATOM 1027 C C . LEU A 1 139 ? 1.585 -9.793 -3.295 1.00 94.06 139 LEU A C 1
ATOM 1029 O O . LEU A 1 139 ? 0.721 -9.388 -2.522 1.00 94.06 139 LEU A O 1
ATOM 1033 N N . ILE A 1 140 ? 1.573 -11.040 -3.781 1.00 91.06 140 ILE A N 1
ATOM 1034 C CA . ILE A 1 140 ? 0.545 -12.031 -3.410 1.00 91.06 140 ILE A CA 1
ATOM 1035 C C . ILE A 1 140 ? 0.563 -12.286 -1.898 1.00 91.06 140 ILE A C 1
ATOM 1037 O O . ILE A 1 140 ? -0.491 -12.314 -1.260 1.00 91.06 140 ILE A O 1
ATOM 1041 N N . GLU A 1 141 ? 1.750 -12.430 -1.304 1.00 94.69 141 GLU A N 1
ATOM 1042 C CA . GLU A 1 141 ? 1.876 -12.582 0.147 1.00 94.69 141 GLU A CA 1
ATOM 1043 C C . GLU A 1 141 ? 1.380 -11.332 0.894 1.00 94.69 141 GLU A C 1
ATOM 1045 O O . GLU A 1 141 ? 0.694 -11.440 1.914 1.00 94.69 141 GLU A O 1
ATOM 1050 N N . SER A 1 142 ? 1.671 -10.142 0.367 1.00 94.69 142 SER A N 1
ATOM 1051 C CA . SER A 1 142 ? 1.212 -8.871 0.935 1.00 94.69 142 SER A CA 1
ATOM 1052 C C . SER A 1 142 ? -0.314 -8.750 0.915 1.00 94.69 142 SER A C 1
ATOM 1054 O O . SER A 1 142 ? -0.899 -8.404 1.942 1.00 94.69 142 SER A O 1
ATOM 1056 N N . ILE A 1 143 ? -0.971 -9.122 -0.190 1.00 92.31 143 ILE A N 1
ATOM 1057 C CA . ILE A 1 143 ? -2.442 -9.168 -0.296 1.00 92.31 143 ILE A CA 1
ATOM 1058 C C . ILE A 1 143 ? -3.022 -10.130 0.748 1.00 92.31 143 ILE A C 1
ATOM 1060 O O . ILE A 1 143 ? -3.945 -9.778 1.486 1.00 92.31 143 ILE A O 1
ATOM 1064 N N . ALA A 1 144 ? -2.449 -11.330 0.882 1.00 93.88 144 ALA A N 1
ATOM 1065 C CA . ALA A 1 144 ? -2.900 -12.301 1.878 1.00 93.88 144 ALA A CA 1
ATOM 1066 C C . ALA A 1 144 ? -2.777 -11.759 3.317 1.00 93.88 144 ALA A C 1
ATOM 1068 O O . ALA A 1 144 ? -3.695 -11.916 4.129 1.00 93.88 144 ALA A O 1
ATOM 1069 N N . ARG A 1 145 ? -1.672 -11.069 3.632 1.00 94.88 145 ARG A N 1
ATOM 1070 C CA . ARG A 1 145 ? -1.462 -10.413 4.934 1.00 94.88 145 ARG A CA 1
ATOM 1071 C C . ARG A 1 145 ? -2.458 -9.276 5.175 1.00 94.88 145 ARG A C 1
ATOM 1073 O O . ARG A 1 145 ? -2.944 -9.146 6.298 1.00 94.88 145 ARG A O 1
ATOM 1080 N N . MET A 1 146 ? -2.796 -8.492 4.151 1.00 93.69 146 MET A N 1
ATOM 1081 C CA . MET A 1 146 ? -3.807 -7.431 4.243 1.00 93.69 146 MET A CA 1
ATOM 1082 C C . MET A 1 146 ? -5.200 -7.997 4.533 1.00 93.69 146 MET A C 1
ATOM 1084 O O . MET A 1 146 ? -5.857 -7.531 5.464 1.00 93.69 146 MET A O 1
ATOM 1088 N N . HIS A 1 147 ? -5.618 -9.064 3.844 1.00 91.62 147 HIS A N 1
ATOM 1089 C CA . HIS A 1 147 ? -6.872 -9.758 4.165 1.00 91.62 147 HIS A CA 1
ATOM 1090 C C . HIS A 1 147 ? -6.885 -10.294 5.599 1.00 91.62 147 HIS A C 1
ATOM 1092 O O . HIS A 1 147 ? -7.877 -10.149 6.316 1.00 91.62 147 HIS A O 1
ATOM 1098 N N . GLN A 1 148 ? -5.771 -10.872 6.057 1.00 95.00 148 GLN A N 1
ATOM 1099 C CA . GLN A 1 148 ? -5.664 -11.345 7.434 1.00 95.00 148 GLN A CA 1
ATOM 1100 C C . GLN A 1 148 ? -5.758 -10.190 8.445 1.00 95.00 148 GLN A C 1
ATOM 1102 O O . GLN A 1 148 ? -6.357 -10.358 9.512 1.00 95.00 148 GLN A O 1
ATOM 1107 N N . LEU A 1 149 ? -5.193 -9.018 8.132 1.00 94.62 149 LEU A N 1
ATOM 1108 C CA . LEU A 1 149 ? -5.304 -7.835 8.984 1.00 94.62 149 LEU A CA 1
ATOM 1109 C C . LEU A 1 149 ? -6.736 -7.290 9.008 1.00 94.62 149 LEU A C 1
ATOM 1111 O O . LEU A 1 149 ? -7.225 -6.969 10.088 1.00 94.62 149 LEU A O 1
ATOM 1115 N N . SER A 1 150 ? -7.427 -7.283 7.866 1.00 92.00 150 SER A N 1
ATOM 1116 C CA . SER A 1 150 ? -8.838 -6.888 7.764 1.00 92.00 150 SER A CA 1
ATOM 1117 C C . SER A 1 150 ? -9.728 -7.789 8.628 1.00 92.00 150 SER A C 1
ATOM 1119 O O . SER A 1 150 ? -10.507 -7.307 9.453 1.00 92.00 150 SER A O 1
ATOM 1121 N N . GLN A 1 151 ? -9.512 -9.109 8.582 1.00 93.88 151 GLN A N 1
ATOM 1122 C CA . GLN A 1 151 ? -10.230 -10.039 9.457 1.00 93.88 151 GLN A CA 1
ATOM 1123 C C . GLN A 1 151 ? -9.940 -9.782 10.944 1.00 93.88 151 GLN A C 1
ATOM 1125 O O . GLN A 1 151 ? -10.850 -9.812 11.773 1.00 93.88 151 GLN A O 1
ATOM 1130 N N . ARG A 1 152 ? -8.679 -9.509 11.307 1.00 95.31 152 ARG A N 1
ATOM 1131 C CA . ARG A 1 152 ? -8.307 -9.182 12.695 1.00 95.31 152 ARG A CA 1
ATOM 1132 C C . ARG A 1 152 ? -8.938 -7.870 13.163 1.00 95.31 152 ARG A C 1
ATOM 1134 O O . ARG A 1 152 ? -9.363 -7.792 14.316 1.00 95.31 152 ARG A O 1
ATOM 1141 N N . ALA A 1 153 ? -9.023 -6.871 12.289 1.00 93.88 153 ALA A N 1
ATOM 1142 C CA . ALA A 1 153 ? -9.693 -5.605 12.559 1.00 93.88 153 ALA A CA 1
ATOM 1143 C C . ALA A 1 153 ? -11.197 -5.822 12.804 1.00 93.88 153 ALA A C 1
ATOM 1145 O O . ALA A 1 153 ? -11.723 -5.348 13.811 1.00 93.88 153 ALA A O 1
ATOM 1146 N N . SER A 1 154 ? -11.857 -6.636 11.971 1.00 92.19 154 SER A N 1
ATOM 1147 C CA . SER A 1 154 ? -13.263 -7.021 12.162 1.00 92.19 154 SER A CA 1
ATOM 1148 C C . SER A 1 154 ? -13.498 -7.732 13.501 1.00 92.19 154 SER A C 1
ATOM 1150 O O . SER A 1 154 ? -14.352 -7.316 14.281 1.00 92.19 154 SER A O 1
ATOM 1152 N N . ASN A 1 155 ? -12.674 -8.730 13.840 1.00 95.56 155 ASN A N 1
ATOM 1153 C CA . ASN A 1 155 ? -12.776 -9.430 15.127 1.00 95.56 155 ASN A CA 1
ATOM 1154 C C . ASN A 1 155 ? -12.555 -8.475 16.318 1.00 95.56 155 ASN A C 1
ATOM 1156 O O . ASN A 1 155 ? -13.206 -8.592 17.354 1.00 95.56 155 ASN A O 1
ATOM 1160 N N . SER A 1 156 ? -11.639 -7.510 16.179 1.00 95.62 156 SER A N 1
ATOM 1161 C CA . SER A 1 156 ? -11.381 -6.499 17.212 1.00 95.62 156 SER A CA 1
ATOM 1162 C C . SER A 1 156 ? -12.583 -5.575 17.402 1.00 95.62 156 SER A C 1
ATOM 1164 O O . SER A 1 156 ? -12.920 -5.242 18.537 1.00 95.62 156 SER A O 1
ATOM 1166 N N . ARG A 1 157 ? -13.275 -5.215 16.312 1.00 94.50 157 ARG A N 1
ATOM 1167 C CA . ARG A 1 157 ? -14.527 -4.447 16.359 1.00 94.50 157 ARG A CA 1
ATOM 1168 C C . ARG A 1 157 ? -15.588 -5.167 17.188 1.00 94.50 157 ARG A C 1
ATOM 1170 O O . ARG A 1 157 ? -16.173 -4.546 18.067 1.00 94.50 157 ARG A O 1
ATOM 1177 N N . GLU A 1 158 ? -15.795 -6.463 16.958 1.00 95.19 158 GLU A N 1
ATOM 1178 C CA . GLU A 1 158 ? -16.792 -7.257 17.694 1.00 95.19 158 GLU A CA 1
ATOM 1179 C C . GLU A 1 158 ? -16.498 -7.309 19.201 1.00 95.19 158 GLU A C 1
ATOM 1181 O O . GLU A 1 158 ? -17.398 -7.128 20.023 1.00 95.19 158 GLU A O 1
ATOM 1186 N N . LEU A 1 159 ? -15.230 -7.497 19.585 1.00 96.12 159 LEU A N 1
ATOM 1187 C CA . LEU A 1 159 ? -14.819 -7.502 20.995 1.00 96.12 159 LEU A CA 1
ATOM 1188 C C . LEU A 1 159 ? -15.056 -6.147 21.676 1.00 96.12 159 LEU A C 1
ATOM 1190 O O . LEU A 1 159 ? -15.448 -6.089 22.842 1.00 96.12 159 LEU A O 1
ATOM 1194 N N . ILE A 1 160 ? -14.831 -5.058 20.947 1.00 95.94 160 ILE A N 1
ATOM 1195 C CA . ILE A 1 160 ? -15.007 -3.686 21.430 1.00 95.94 160 ILE A CA 1
ATOM 1196 C C . ILE A 1 160 ? -16.491 -3.318 21.521 1.00 95.94 160 ILE A C 1
ATOM 1198 O O . ILE A 1 160 ? -16.909 -2.695 22.495 1.00 95.94 160 ILE A O 1
ATOM 1202 N N . GLU A 1 161 ? -17.316 -3.761 20.574 1.00 93.12 161 GLU A N 1
ATOM 1203 C CA . GLU A 1 161 ? -18.775 -3.630 20.656 1.00 93.12 161 GLU A CA 1
ATOM 1204 C C . GLU A 1 161 ? -19.330 -4.398 21.865 1.00 93.12 161 GLU A C 1
ATOM 1206 O O . GLU A 1 161 ? -20.132 -3.856 22.629 1.00 93.12 161 GLU A O 1
ATOM 1211 N N . ALA A 1 162 ? -18.833 -5.613 22.121 1.00 95.06 162 ALA A N 1
ATOM 1212 C CA . ALA A 1 162 ? -19.184 -6.371 23.319 1.00 95.06 162 ALA A CA 1
ATOM 1213 C C . ALA A 1 162 ? -18.746 -5.664 24.617 1.00 95.06 162 ALA A C 1
ATOM 1215 O O . ALA A 1 162 ? -19.479 -5.695 25.610 1.00 95.06 162 ALA A O 1
ATOM 1216 N N . LEU A 1 163 ? -17.582 -5.002 24.621 1.00 95.69 163 LEU A N 1
ATOM 1217 C CA . LEU A 1 163 ? -17.134 -4.182 25.749 1.00 95.69 163 LEU A CA 1
ATOM 1218 C C . LEU A 1 163 ? -18.064 -2.983 25.971 1.00 95.69 163 LEU A C 1
ATOM 1220 O O . LEU A 1 163 ? -18.458 -2.740 27.108 1.00 95.69 163 LEU A O 1
ATOM 1224 N N . SER A 1 164 ? -18.475 -2.293 24.902 1.00 93.38 164 SER A N 1
ATOM 1225 C CA . SER A 1 164 ? -19.424 -1.175 24.983 1.00 93.38 164 SER A CA 1
ATOM 1226 C C . SER A 1 164 ? -20.752 -1.603 25.611 1.00 93.38 164 SER A C 1
ATOM 1228 O O . SER A 1 164 ? -21.258 -0.918 26.497 1.00 93.38 164 SER A O 1
ATOM 1230 N N . LEU A 1 165 ? -21.295 -2.755 25.201 1.00 94.25 165 LEU A N 1
ATOM 1231 C CA . LEU A 1 165 ? -22.531 -3.302 25.772 1.00 94.25 165 LEU A CA 1
ATOM 1232 C C . LEU A 1 165 ? -22.372 -3.639 27.263 1.00 94.25 165 LEU A C 1
ATOM 1234 O O . LEU A 1 165 ? -23.245 -3.320 28.068 1.00 94.25 165 LEU A O 1
ATOM 1238 N N . ARG A 1 166 ? -21.238 -4.234 27.657 1.00 95.62 166 ARG A N 1
ATOM 1239 C CA . ARG A 1 166 ? -20.946 -4.502 29.075 1.00 95.62 166 ARG A CA 1
ATOM 1240 C C . ARG A 1 166 ? -20.807 -3.220 29.892 1.00 95.62 166 ARG A C 1
ATOM 1242 O O . ARG A 1 166 ? -21.260 -3.189 31.032 1.00 95.62 166 ARG A O 1
ATOM 1249 N N . SER A 1 167 ? -20.202 -2.174 29.334 1.00 95.94 167 SER A N 1
ATOM 1250 C CA . SER A 1 167 ? -20.115 -0.863 29.981 1.00 95.94 167 SER A CA 1
ATOM 1251 C C . SER A 1 167 ? -21.498 -0.254 30.216 1.00 95.94 167 SER A C 1
ATOM 1253 O O . SER A 1 167 ? -21.746 0.254 31.309 1.00 95.94 167 SER A O 1
ATOM 1255 N N . ASP A 1 168 ? -22.423 -0.370 29.260 1.00 93.69 168 ASP A N 1
ATOM 1256 C CA . ASP A 1 168 ? -23.806 0.090 29.436 1.00 93.69 168 ASP A CA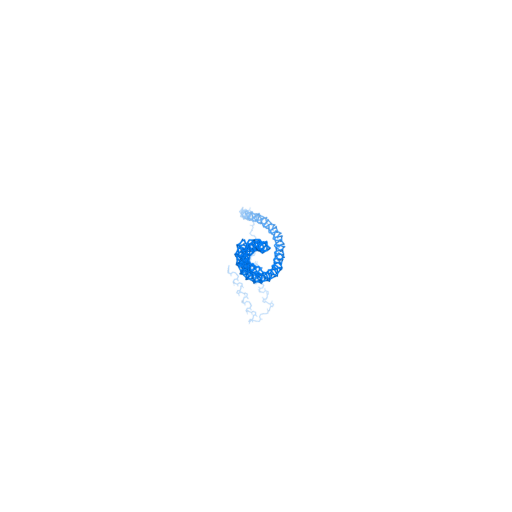 1
ATOM 1257 C C . ASP A 1 168 ? -24.532 -0.681 30.553 1.00 93.69 168 ASP A C 1
ATOM 1259 O O . ASP A 1 168 ? -25.240 -0.084 31.369 1.00 93.69 168 ASP A O 1
ATOM 1263 N N . ASP A 1 169 ? -24.319 -1.996 30.660 1.00 96.06 169 ASP A N 1
ATOM 1264 C CA . ASP A 1 169 ? -24.871 -2.790 31.763 1.00 96.06 169 ASP A CA 1
ATOM 1265 C C . ASP A 1 169 ? -24.309 -2.375 33.127 1.00 96.06 169 ASP A C 1
ATOM 1267 O O . ASP A 1 169 ? -25.077 -2.214 34.081 1.00 96.06 169 ASP A O 1
ATOM 1271 N N . ILE A 1 170 ? -22.996 -2.138 33.223 1.00 95.62 170 ILE A N 1
ATOM 1272 C CA . ILE A 1 170 ? -22.376 -1.633 34.455 1.00 95.62 170 ILE A CA 1
ATOM 1273 C C . ILE A 1 170 ? -22.960 -0.261 34.802 1.00 95.62 170 ILE A C 1
ATOM 1275 O O . ILE A 1 170 ? -23.335 -0.044 35.951 1.00 95.62 170 ILE A O 1
ATOM 1279 N N . GLN A 1 171 ? -23.121 0.640 33.828 1.00 95.38 171 GLN A N 1
ATOM 1280 C CA . GLN A 1 171 ? -23.720 1.956 34.057 1.00 95.38 171 GLN A CA 1
ATOM 1281 C C . GLN A 1 171 ? -25.134 1.841 34.646 1.00 95.38 171 GLN A C 1
ATOM 1283 O O . GLN A 1 171 ? -25.461 2.540 35.607 1.00 95.38 171 GLN A O 1
ATOM 1288 N N . ARG A 1 172 ? -25.971 0.940 34.113 1.00 95.81 172 ARG A N 1
ATOM 1289 C CA . ARG A 1 172 ? -27.323 0.692 34.645 1.00 95.81 172 ARG A CA 1
ATOM 1290 C C . ARG A 1 172 ? -27.284 0.196 36.086 1.00 95.81 172 ARG A C 1
ATOM 1292 O O . ARG A 1 172 ? -28.040 0.699 36.915 1.00 95.81 172 ARG A O 1
ATOM 1299 N N . VAL A 1 173 ? -26.405 -0.755 36.400 1.00 96.19 173 VAL A N 1
ATOM 1300 C CA . VAL A 1 173 ? -26.247 -1.276 37.767 1.00 96.19 173 VAL A CA 1
ATOM 1301 C C . VAL A 1 173 ? -25.777 -0.173 38.717 1.00 96.19 173 VAL A C 1
ATOM 1303 O O . VAL A 1 173 ? -26.360 0.002 39.786 1.00 96.19 173 VAL A O 1
ATOM 1306 N N . THR A 1 174 ? -24.792 0.626 38.311 1.00 95.94 174 THR A N 1
ATOM 1307 C CA . THR A 1 174 ? -24.276 1.754 39.096 1.00 95.94 174 THR A CA 1
ATOM 1308 C C . THR A 1 174 ? -25.367 2.786 39.396 1.00 95.94 174 THR A C 1
ATOM 1310 O O . THR A 1 174 ? -25.471 3.247 40.531 1.00 95.94 174 THR A O 1
ATOM 1313 N N . LEU A 1 175 ? -26.244 3.096 38.431 1.00 94.31 175 LEU A N 1
ATOM 1314 C CA . LEU A 1 175 ? -27.396 3.985 38.645 1.00 94.31 175 LEU A CA 1
ATOM 1315 C C . LEU A 1 175 ? -28.401 3.418 39.660 1.00 94.31 175 LEU A C 1
ATOM 1317 O O . LEU A 1 175 ? -28.936 4.165 40.482 1.00 94.31 175 LEU A O 1
ATOM 1321 N N . VAL A 1 176 ? -28.646 2.105 39.640 1.00 97.31 176 VAL A N 1
ATOM 1322 C CA . VAL A 1 176 ? -29.508 1.443 40.634 1.00 97.31 176 VAL A CA 1
ATOM 1323 C C . VAL A 1 176 ? -28.885 1.522 42.027 1.00 97.31 176 VAL A C 1
ATOM 1325 O O . VAL A 1 176 ? -29.574 1.896 42.974 1.00 97.31 176 VAL A O 1
ATOM 1328 N N . ILE A 1 177 ? -27.586 1.242 42.167 1.00 96.31 177 ILE A N 1
ATOM 1329 C CA . ILE A 1 177 ? -26.894 1.326 43.462 1.00 96.31 177 ILE A CA 1
ATOM 1330 C C . ILE A 1 177 ? -26.889 2.772 43.978 1.00 96.31 177 ILE A C 1
ATOM 1332 O O . ILE A 1 177 ? -27.160 2.988 45.158 1.00 96.31 177 ILE A O 1
ATOM 1336 N N . GLN A 1 178 ? -26.683 3.765 43.106 1.00 95.31 178 GLN A N 1
ATOM 1337 C CA . GLN A 1 178 ? -26.794 5.183 43.463 1.00 95.31 178 GLN A CA 1
ATOM 1338 C C . GLN A 1 178 ? -28.186 5.519 44.018 1.00 95.31 178 GLN A C 1
ATOM 1340 O O . GLN A 1 178 ? -28.311 6.215 45.028 1.00 95.31 178 GLN A O 1
ATOM 1345 N N . SER A 1 179 ? -29.242 5.013 43.370 1.00 96.19 179 SER A N 1
ATOM 1346 C CA . SER A 1 179 ? -30.622 5.195 43.826 1.00 96.19 179 SER A CA 1
ATOM 1347 C C . SER A 1 179 ? -30.858 4.541 45.190 1.00 96.19 179 SER A C 1
ATOM 1349 O O . SER A 1 179 ? -31.429 5.179 46.077 1.00 96.19 179 SER A O 1
ATOM 1351 N N . ILE A 1 180 ? -30.356 3.318 45.395 1.00 96.75 180 ILE A N 1
ATOM 1352 C CA . ILE A 1 180 ? -30.428 2.611 46.681 1.00 96.75 180 ILE A CA 1
ATOM 1353 C C . ILE A 1 180 ? -29.698 3.408 47.764 1.00 96.75 180 ILE A C 1
ATOM 1355 O O . ILE A 1 180 ? -30.284 3.676 48.805 1.00 96.75 180 ILE A O 1
ATOM 1359 N N . ALA A 1 181 ? -28.467 3.859 47.512 1.00 96.69 181 ALA A N 1
ATOM 1360 C CA . ALA A 1 181 ? -27.690 4.651 48.462 1.00 96.69 181 ALA A CA 1
ATOM 1361 C C . ALA A 1 181 ? -28.416 5.952 48.848 1.00 96.69 181 ALA A C 1
ATOM 1363 O O . ALA A 1 181 ? -28.479 6.307 50.024 1.00 96.69 181 ALA A O 1
ATOM 1364 N N . SER A 1 182 ? -29.043 6.632 47.883 1.00 94.50 182 SER A N 1
ATOM 1365 C CA . SER A 1 182 ? -29.863 7.820 48.143 1.00 94.50 182 SER A CA 1
ATOM 1366 C C . SER A 1 182 ? -31.090 7.509 49.015 1.00 94.50 182 SER A C 1
ATOM 1368 O O . SER A 1 182 ? -31.358 8.226 49.983 1.00 94.50 182 SER A O 1
ATOM 1370 N N . GLN A 1 183 ? -31.798 6.407 48.741 1.00 97.19 183 GLN A N 1
ATOM 1371 C CA . GLN A 1 183 ? -32.930 5.959 49.561 1.00 97.19 183 GLN A CA 1
ATOM 1372 C C . GLN A 1 183 ? -32.494 5.557 50.973 1.00 97.19 183 GLN A C 1
ATOM 1374 O O . GLN A 1 183 ? -33.135 5.955 51.944 1.00 97.19 183 GLN A O 1
ATOM 1379 N N . THR A 1 184 ? -31.390 4.819 51.114 1.00 97.19 184 THR A N 1
ATOM 1380 C CA . THR A 1 184 ? -30.818 4.443 52.413 1.00 97.19 184 THR A CA 1
ATOM 1381 C C . THR A 1 184 ? -30.414 5.679 53.210 1.00 97.19 184 THR A C 1
ATOM 1383 O O . THR A 1 184 ? -30.693 5.746 54.403 1.00 97.19 184 THR A O 1
ATOM 1386 N N . ASN A 1 185 ? -29.834 6.689 52.558 1.00 95.19 185 ASN A N 1
ATOM 1387 C CA . ASN A 1 185 ? -29.494 7.958 53.194 1.00 95.19 185 ASN A CA 1
ATOM 1388 C C . ASN A 1 185 ? -30.741 8.689 53.730 1.00 95.19 185 ASN A C 1
ATOM 1390 O O . ASN A 1 185 ? -30.719 9.198 54.849 1.00 95.19 185 ASN A O 1
ATOM 1394 N N . LEU A 1 186 ? -31.845 8.703 52.972 1.00 95.94 186 LEU A N 1
ATOM 1395 C CA . LEU A 1 186 ? -33.120 9.281 53.422 1.00 95.94 186 LEU A CA 1
ATOM 1396 C C . LEU A 1 186 ? -33.769 8.476 54.558 1.00 95.94 186 LEU A C 1
ATOM 1398 O O . LEU A 1 186 ? -34.275 9.060 55.515 1.00 95.94 186 LEU A O 1
ATOM 1402 N N . LEU A 1 187 ? -33.729 7.144 54.489 1.00 96.12 187 LEU A N 1
ATOM 1403 C CA . LEU A 1 187 ? -34.216 6.262 55.555 1.00 96.12 187 LEU A CA 1
ATOM 1404 C C . LEU A 1 187 ? -33.430 6.465 56.854 1.00 96.12 187 LEU A C 1
ATOM 1406 O O . LEU A 1 187 ? -34.029 6.599 57.920 1.00 96.12 187 LEU A O 1
ATOM 1410 N N . ALA A 1 188 ? -32.102 6.538 56.758 1.00 96.12 188 ALA A N 1
ATOM 1411 C CA . ALA A 1 188 ? -31.217 6.794 57.888 1.00 96.12 188 ALA A CA 1
ATOM 1412 C C . ALA A 1 188 ? -31.461 8.179 58.500 1.00 96.12 188 ALA A C 1
ATOM 1414 O O . ALA A 1 188 ? -31.507 8.313 59.719 1.00 96.12 188 ALA A O 1
ATOM 1415 N N . LEU A 1 189 ? -31.704 9.198 57.670 1.00 94.25 189 LEU A N 1
ATOM 1416 C CA . LEU A 1 189 ? -32.078 10.530 58.141 1.00 94.25 189 LEU A CA 1
ATOM 1417 C C . LEU A 1 189 ? -33.392 10.505 58.936 1.00 94.25 189 LEU A C 1
ATOM 1419 O O . LEU A 1 189 ? -33.453 11.065 60.028 1.00 94.25 189 LEU A O 1
ATOM 1423 N N . ASN A 1 190 ? -34.423 9.828 58.425 1.00 94.94 190 ASN A N 1
ATOM 1424 C CA . ASN A 1 190 ? -35.697 9.692 59.134 1.00 94.94 190 ASN A CA 1
ATOM 1425 C C . ASN A 1 190 ? -35.529 8.942 60.466 1.00 94.94 190 ASN A C 1
ATOM 1427 O O . ASN A 1 190 ? -36.103 9.347 61.475 1.00 94.94 190 ASN A O 1
ATOM 1431 N N . ALA A 1 191 ? -34.701 7.892 60.493 1.00 94.44 191 ALA A N 1
ATOM 1432 C CA . ALA A 1 191 ? -34.385 7.157 61.716 1.00 94.44 191 ALA A CA 1
ATOM 1433 C C . ALA A 1 191 ? -33.627 8.019 62.740 1.00 94.44 191 ALA A C 1
ATOM 1435 O O . ALA A 1 191 ? -33.942 7.968 63.926 1.00 94.44 191 ALA A O 1
ATOM 1436 N N . ALA A 1 192 ? -32.676 8.847 62.295 1.00 93.44 192 ALA A N 1
ATOM 1437 C CA . ALA A 1 192 ? -31.954 9.780 63.159 1.00 93.44 192 ALA A CA 1
ATOM 1438 C C . ALA A 1 192 ? -32.893 10.837 63.770 1.00 93.44 192 ALA A C 1
ATOM 1440 O O . ALA A 1 192 ? -32.790 11.140 64.959 1.00 93.44 192 ALA A O 1
ATOM 1441 N N . ILE A 1 193 ? -33.848 11.352 62.983 1.00 92.19 193 ILE A N 1
ATOM 1442 C CA . ILE A 1 193 ? -34.876 12.291 63.459 1.00 92.19 193 ILE A CA 1
ATOM 1443 C C . ILE A 1 193 ? -35.748 11.638 64.540 1.00 92.19 193 ILE A C 1
ATOM 1445 O O . ILE A 1 193 ? -35.957 12.230 65.599 1.00 92.19 193 ILE A O 1
ATOM 1449 N N . GLU A 1 194 ? -36.229 10.414 64.312 1.00 95.12 194 GLU A N 1
ATOM 1450 C CA . GLU A 1 194 ? -37.094 9.730 65.280 1.00 95.12 194 GLU A CA 1
ATOM 1451 C C . GLU A 1 194 ? -36.323 9.307 66.544 1.00 95.12 194 GLU A C 1
ATOM 1453 O O . GLU A 1 194 ? -36.836 9.415 67.658 1.00 95.12 194 GLU A O 1
ATOM 1458 N N . ALA A 1 195 ? -35.050 8.924 66.403 1.00 94.00 195 ALA A N 1
ATOM 1459 C CA . ALA A 1 195 ? -34.162 8.652 67.529 1.00 94.00 195 ALA A CA 1
ATOM 1460 C C . ALA A 1 195 ? -33.918 9.904 68.390 1.00 94.00 195 ALA A C 1
ATOM 1462 O O . ALA A 1 195 ? -33.959 9.818 69.617 1.00 94.00 195 ALA A O 1
ATOM 1463 N N . ALA A 1 196 ? -33.739 11.077 67.771 1.00 91.44 196 ALA A N 1
ATOM 1464 C CA . ALA A 1 196 ? -33.655 12.348 68.493 1.00 91.44 196 ALA A CA 1
ATOM 1465 C C . ALA A 1 196 ? -34.968 12.679 69.224 1.00 91.44 196 ALA A C 1
ATOM 1467 O O . ALA A 1 196 ? -34.951 13.200 70.341 1.00 91.44 196 ALA A O 1
ATOM 1468 N N . ARG A 1 197 ? -36.113 12.328 68.627 1.00 93.25 197 ARG A N 1
ATOM 1469 C CA . ARG A 1 197 ? -37.447 12.533 69.206 1.00 93.25 197 ARG A CA 1
ATOM 1470 C C . ARG A 1 197 ? -37.711 11.665 70.441 1.00 93.25 197 ARG A C 1
ATOM 1472 O O . ARG A 1 197 ? -38.410 12.105 71.349 1.00 93.25 197 ARG A O 1
ATOM 1479 N N . ALA A 1 198 ? -37.124 10.470 70.499 1.00 93.19 198 ALA A N 1
ATOM 1480 C CA . ALA A 1 198 ? -37.198 9.559 71.644 1.00 93.19 198 ALA A CA 1
ATOM 1481 C C . ALA A 1 198 ? -36.291 9.961 72.833 1.00 93.19 198 ALA A C 1
ATOM 1483 O O . ALA A 1 198 ? -36.318 9.304 73.879 1.00 93.19 198 ALA A O 1
ATOM 1484 N N . GLY A 1 199 ? -35.491 11.028 72.702 1.00 91.06 199 GLY A N 1
ATOM 1485 C CA . GLY A 1 199 ? -34.631 11.543 73.771 1.00 91.06 199 GLY A CA 1
ATOM 1486 C C . GLY A 1 199 ? -33.572 10.532 74.226 1.00 91.06 199 GLY A C 1
ATOM 1487 O O . GLY A 1 199 ? -32.908 9.897 73.407 1.00 91.06 199 GLY A O 1
ATOM 1488 N N . GLU A 1 200 ? -33.412 10.352 75.542 1.00 88.94 200 GLU A N 1
ATOM 1489 C CA . GLU A 1 200 ? -32.400 9.444 76.114 1.00 88.94 200 GLU A CA 1
ATOM 1490 C C . GLU A 1 200 ? -32.594 7.976 75.696 1.00 88.94 200 GLU A C 1
ATOM 1492 O O . GLU A 1 200 ? -31.616 7.247 75.538 1.00 88.94 200 GLU A O 1
ATOM 1497 N N . HIS A 1 201 ? -33.833 7.542 75.442 1.00 87.88 201 HIS A N 1
ATOM 1498 C CA . HIS A 1 201 ? -34.119 6.171 75.005 1.00 87.88 201 HIS A CA 1
ATOM 1499 C C . HIS A 1 201 ? -33.689 5.900 73.552 1.00 87.88 201 HIS A C 1
ATOM 1501 O O . HIS A 1 201 ? -33.485 4.745 73.179 1.00 87.88 201 HIS A O 1
ATOM 1507 N N . GLY A 1 202 ? -33.521 6.946 72.734 1.00 91.56 202 GLY A N 1
ATOM 1508 C CA . GLY A 1 202 ? -33.135 6.850 71.324 1.00 91.56 202 GLY A CA 1
ATOM 1509 C C . GLY A 1 202 ? -31.633 6.962 71.057 1.00 91.56 202 GLY A C 1
ATOM 1510 O O . GLY A 1 202 ? -31.208 6.772 69.919 1.00 91.56 202 GLY A O 1
ATOM 1511 N N . ARG A 1 203 ? -30.802 7.230 72.076 1.00 89.19 203 ARG A N 1
ATOM 1512 C CA . ARG A 1 203 ? -29.363 7.516 71.907 1.00 89.19 203 ARG A CA 1
ATOM 1513 C C . ARG A 1 203 ? -28.597 6.454 71.112 1.00 89.19 203 ARG A C 1
ATOM 1515 O O . ARG A 1 203 ? -27.823 6.802 70.228 1.00 89.19 203 ARG A O 1
ATOM 1522 N N . GLY A 1 204 ? -28.820 5.171 71.401 1.00 90.88 204 GLY A N 1
ATOM 1523 C CA . GLY A 1 204 ? -28.165 4.074 70.677 1.00 90.88 204 GLY A CA 1
ATOM 1524 C C . GLY A 1 204 ? -28.611 3.973 69.213 1.00 90.88 204 GLY A C 1
ATOM 1525 O O . GLY A 1 204 ? -27.787 3.742 68.332 1.00 90.88 204 GLY A O 1
ATOM 1526 N N . PHE A 1 205 ? -29.896 4.220 68.941 1.00 93.00 205 PHE A N 1
ATOM 1527 C CA . PHE A 1 205 ? -30.440 4.235 67.581 1.00 93.00 205 PHE A CA 1
ATOM 1528 C C . PHE A 1 205 ? -29.939 5.429 66.766 1.00 93.00 205 PHE A C 1
ATOM 1530 O O . PHE A 1 205 ? -29.688 5.270 65.575 1.00 93.00 205 PHE A O 1
ATOM 1537 N N . ALA A 1 206 ? -29.736 6.591 67.396 1.00 93.62 206 ALA A N 1
ATOM 1538 C CA . ALA A 1 206 ? -29.189 7.772 66.731 1.00 93.62 206 ALA A CA 1
ATOM 1539 C C . ALA A 1 206 ? -27.774 7.512 66.185 1.00 93.62 206 ALA A C 1
ATOM 1541 O O . ALA A 1 206 ? -27.503 7.816 65.028 1.00 93.62 206 ALA A O 1
ATOM 1542 N N . VAL A 1 207 ? -26.907 6.863 66.976 1.00 94.12 207 VAL A N 1
ATOM 1543 C CA . VAL A 1 207 ? -25.538 6.512 66.546 1.00 94.12 207 VAL A CA 1
ATOM 1544 C C . VAL A 1 207 ? -25.555 5.550 65.356 1.00 94.12 207 VAL A C 1
ATOM 1546 O O . VAL A 1 207 ? -24.819 5.743 64.393 1.00 94.12 207 VAL A O 1
ATOM 1549 N N . VAL A 1 208 ? -26.419 4.529 65.390 1.00 96.00 208 VAL A N 1
ATOM 1550 C CA . VAL A 1 208 ? -26.556 3.584 64.269 1.00 96.00 208 VAL A CA 1
ATOM 1551 C C . VAL A 1 208 ? -27.098 4.286 63.023 1.00 96.00 208 VAL A C 1
ATOM 1553 O O . VAL A 1 208 ? -26.611 4.036 61.923 1.00 96.00 208 VAL A O 1
ATOM 1556 N N . ALA A 1 209 ? -28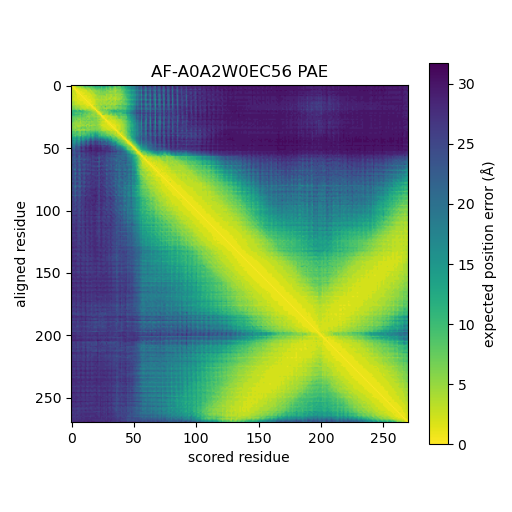.081 5.176 63.175 1.00 96.00 209 ALA A N 1
ATOM 1557 C CA . ALA A 1 209 ? -28.647 5.927 62.060 1.00 96.00 209 ALA A CA 1
ATOM 1558 C C . ALA A 1 209 ? -27.599 6.830 61.385 1.00 96.00 209 ALA A C 1
ATOM 1560 O O . ALA A 1 209 ? -27.519 6.845 60.157 1.00 96.00 209 ALA A O 1
ATOM 1561 N N . ASP A 1 210 ? -26.752 7.513 62.159 1.00 95.25 210 ASP A N 1
ATOM 1562 C CA . ASP A 1 210 ? -25.659 8.327 61.615 1.00 95.25 210 ASP A CA 1
ATOM 1563 C C . ASP A 1 210 ? -24.592 7.481 60.896 1.00 95.25 210 ASP A C 1
ATOM 1565 O O . ASP A 1 210 ? -24.139 7.869 59.816 1.00 95.25 210 ASP A O 1
ATOM 1569 N N . GLU A 1 211 ? -24.242 6.299 61.418 1.00 97.19 211 GLU A N 1
ATOM 1570 C CA . GLU A 1 211 ? -23.299 5.380 60.760 1.00 97.19 211 GLU A CA 1
ATOM 1571 C C . GLU A 1 211 ? -23.855 4.860 59.423 1.00 97.19 211 GLU A C 1
ATOM 1573 O O . GLU A 1 211 ? -23.169 4.886 58.398 1.00 97.19 211 GLU A O 1
ATOM 1578 N N . VAL A 1 212 ? -25.134 4.459 59.391 1.00 97.25 212 VAL A N 1
ATOM 1579 C CA . VAL A 1 212 ? -25.812 4.039 58.151 1.00 97.25 212 VAL A CA 1
ATOM 1580 C C . VAL A 1 212 ? -25.871 5.194 57.149 1.00 97.25 212 VAL A C 1
ATOM 1582 O O . VAL A 1 212 ? -25.642 4.983 55.956 1.00 97.25 212 VAL A O 1
ATOM 1585 N N . ARG A 1 213 ? -26.119 6.426 57.613 1.00 96.50 213 ARG A N 1
ATOM 1586 C CA . ARG A 1 213 ? -26.100 7.623 56.762 1.00 96.50 213 ARG A CA 1
ATOM 1587 C C . ARG A 1 213 ? -24.712 7.861 56.163 1.00 96.50 213 ARG A C 1
ATOM 1589 O O . ARG A 1 213 ? -24.595 8.117 54.965 1.00 96.50 213 ARG A O 1
ATOM 1596 N N . GLY A 1 214 ? -23.660 7.727 56.970 1.00 96.56 214 GLY A N 1
ATOM 1597 C CA . GLY A 1 214 ? -22.269 7.822 56.525 1.00 96.56 214 GLY A CA 1
ATOM 1598 C C . GLY A 1 214 ? -21.906 6.762 55.480 1.00 96.56 214 GLY A C 1
ATOM 1599 O O . GLY A 1 214 ? -21.313 7.087 54.449 1.00 96.56 214 GLY A O 1
ATOM 1600 N N . LEU A 1 215 ? -22.316 5.508 55.693 1.00 96.88 215 LEU A N 1
ATOM 1601 C CA . LEU A 1 215 ? -22.133 4.414 54.731 1.00 96.88 215 LEU A CA 1
ATOM 1602 C C . LEU A 1 215 ? -22.884 4.663 53.419 1.00 96.88 215 LEU A C 1
ATOM 1604 O O . LEU A 1 215 ? -22.324 4.446 52.342 1.00 96.88 215 LEU A O 1
ATOM 1608 N N . ALA A 1 216 ? -24.120 5.157 53.489 1.00 97.06 216 ALA A N 1
ATOM 1609 C CA . ALA A 1 216 ? -24.918 5.493 52.316 1.00 97.06 216 ALA A CA 1
ATOM 1610 C C . ALA A 1 216 ? -24.275 6.625 51.495 1.00 97.06 216 ALA A C 1
ATOM 1612 O O . ALA A 1 216 ? -24.149 6.503 50.278 1.00 97.06 216 ALA A O 1
ATOM 1613 N N . ALA A 1 217 ? -23.782 7.680 52.153 1.00 95.62 217 ALA A N 1
ATOM 1614 C CA . ALA A 1 217 ? -23.062 8.767 51.492 1.00 95.62 217 ALA A CA 1
ATOM 1615 C C . ALA A 1 217 ? -21.767 8.280 50.819 1.00 95.62 217 ALA A C 1
ATOM 1617 O O . ALA A 1 217 ? -21.532 8.576 49.651 1.00 95.62 217 ALA A O 1
ATOM 1618 N N . ARG A 1 218 ? -20.957 7.470 51.517 1.00 97.06 218 ARG A N 1
ATOM 1619 C CA . ARG A 1 218 ? -19.735 6.873 50.945 1.00 97.06 218 ARG A CA 1
ATOM 1620 C C . ARG A 1 218 ? -20.034 5.961 49.758 1.00 97.06 218 ARG A C 1
ATOM 1622 O O . ARG A 1 218 ? -19.290 5.981 48.783 1.00 97.06 218 ARG A O 1
ATOM 1629 N N . THR A 1 219 ? -21.119 5.191 49.834 1.00 96.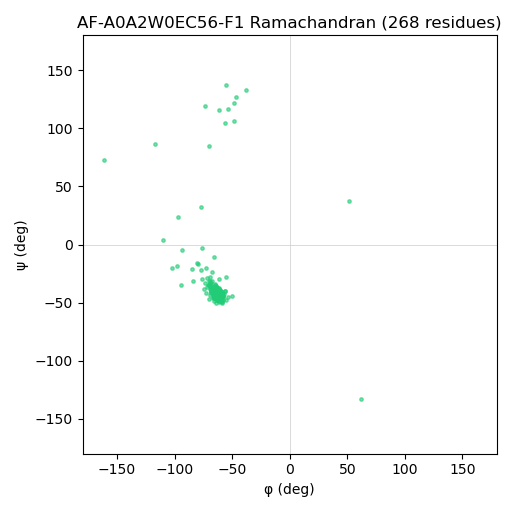94 219 THR A N 1
ATOM 1630 C CA . THR A 1 219 ? -21.573 4.336 48.730 1.00 96.94 219 THR A CA 1
ATOM 1631 C C . THR A 1 219 ? -21.934 5.187 47.520 1.00 96.94 219 THR A C 1
ATOM 1633 O O . THR A 1 219 ? -21.428 4.911 46.442 1.00 96.94 219 THR A O 1
ATOM 1636 N N . ALA A 1 220 ? -22.717 6.256 47.711 1.00 94.19 220 ALA A N 1
ATOM 1637 C CA . ALA A 1 220 ? -23.114 7.182 46.651 1.00 94.19 220 ALA A CA 1
ATOM 1638 C C . ALA A 1 220 ? -21.917 7.880 45.977 1.00 94.19 220 ALA A C 1
ATOM 1640 O O . ALA A 1 220 ? -21.913 8.067 44.762 1.00 94.19 220 ALA A O 1
ATOM 1641 N N . THR A 1 221 ? -20.890 8.259 46.741 1.00 95.81 221 THR A N 1
ATOM 1642 C CA . THR A 1 221 ? -19.654 8.813 46.167 1.00 95.81 221 THR A CA 1
ATOM 1643 C C . THR A 1 221 ? -18.919 7.766 45.332 1.00 95.81 221 THR A C 1
ATOM 1645 O O . THR A 1 221 ? -18.587 8.034 44.181 1.00 95.81 221 THR A O 1
ATOM 1648 N N . ALA A 1 222 ? -18.729 6.555 45.868 1.00 96.19 222 ALA A N 1
ATOM 1649 C CA . ALA A 1 222 ? -18.024 5.482 45.169 1.00 96.19 222 ALA A CA 1
ATOM 1650 C C . ALA A 1 222 ? -18.732 5.065 43.868 1.00 96.19 222 ALA A C 1
ATOM 1652 O O . ALA A 1 222 ? -18.084 4.834 42.851 1.00 96.19 222 ALA A O 1
ATOM 1653 N N . THR A 1 223 ? -20.066 5.001 43.857 1.00 95.44 223 THR A N 1
ATOM 1654 C CA . THR A 1 223 ? -20.821 4.739 42.624 1.00 95.44 223 THR A CA 1
ATOM 1655 C C . THR A 1 223 ? -20.757 5.892 41.631 1.00 95.44 223 THR A C 1
ATOM 1657 O O . THR A 1 223 ? -20.741 5.640 40.429 1.00 95.44 223 THR A O 1
ATOM 1660 N N . GLY A 1 224 ? -20.658 7.140 42.096 1.00 94.56 224 GLY A N 1
ATOM 1661 C CA . GLY A 1 224 ? -20.366 8.288 41.234 1.00 94.56 224 GLY A CA 1
ATOM 1662 C C . GLY A 1 224 ? -19.036 8.129 40.493 1.00 94.56 224 GLY A C 1
ATOM 1663 O O . GLY A 1 224 ? -19.010 8.202 39.266 1.00 94.56 224 GLY A O 1
ATOM 1664 N N . GLU A 1 225 ? -17.964 7.805 41.220 1.00 96.44 225 GLU A N 1
ATOM 1665 C CA . GLU A 1 225 ? -16.628 7.558 40.650 1.00 96.44 225 GLU A CA 1
ATOM 1666 C C . GLU A 1 225 ? -16.634 6.390 39.646 1.00 96.44 225 GLU A C 1
ATOM 1668 O O . GLU A 1 225 ? -16.041 6.479 38.570 1.00 96.44 225 GLU A O 1
ATOM 1673 N N . VAL A 1 226 ? -17.356 5.301 39.946 1.00 96.50 226 VAL A N 1
ATOM 1674 C CA . VAL A 1 226 ? -17.542 4.186 38.997 1.00 96.50 226 VAL A CA 1
ATOM 1675 C C . VAL A 1 226 ? -18.269 4.642 37.731 1.00 96.50 226 VAL A C 1
ATOM 1677 O O . VAL A 1 226 ? -17.889 4.229 36.636 1.00 96.50 226 VAL A O 1
ATOM 1680 N N . GLY A 1 227 ? -19.282 5.501 37.853 1.00 95.12 227 GLY A N 1
ATOM 1681 C CA . GLY A 1 227 ? -19.992 6.068 36.706 1.00 95.12 227 GLY A CA 1
ATOM 1682 C C . GLY A 1 227 ? -19.078 6.888 35.792 1.00 95.12 227 GLY A C 1
ATOM 1683 O O . GLY A 1 227 ? -19.134 6.735 34.572 1.00 95.12 227 GLY A O 1
ATOM 1684 N N . GLU A 1 228 ? -18.193 7.707 36.365 1.00 95.94 228 GLU A N 1
ATOM 1685 C CA . GLU A 1 228 ? -17.195 8.465 35.596 1.00 95.94 228 GLU A CA 1
ATOM 1686 C C . GLU A 1 228 ? -16.207 7.539 34.872 1.00 95.94 228 GLU A C 1
ATOM 1688 O O . GLU A 1 228 ? -15.960 7.714 33.677 1.00 95.94 228 GLU A O 1
ATOM 1693 N N . MET A 1 229 ? -15.702 6.501 35.550 1.00 96.31 229 MET A N 1
ATOM 1694 C CA . MET A 1 229 ? -14.809 5.510 34.935 1.00 96.31 229 MET A CA 1
ATOM 1695 C C . MET A 1 229 ? -15.479 4.763 33.773 1.00 96.31 229 MET A C 1
ATOM 1697 O O . MET A 1 229 ? -14.869 4.563 32.723 1.00 96.31 229 MET A O 1
ATOM 1701 N N . VAL A 1 230 ? -16.744 4.363 33.927 1.00 96.38 230 VAL A N 1
ATOM 1702 C CA . VAL A 1 230 ? -17.505 3.683 32.867 1.00 96.38 230 VAL A CA 1
ATOM 1703 C C . VAL A 1 230 ? -17.757 4.612 31.678 1.00 96.38 230 VAL A C 1
ATOM 1705 O O . VAL A 1 230 ? -17.653 4.176 30.528 1.00 96.38 230 VAL A O 1
ATOM 1708 N N . ALA A 1 231 ? -18.030 5.895 31.928 1.00 93.38 231 ALA A N 1
ATOM 1709 C CA . ALA A 1 231 ? -18.182 6.893 30.875 1.00 93.38 231 ALA A CA 1
ATOM 1710 C C . ALA A 1 231 ? -16.882 7.094 30.071 1.00 93.38 231 ALA A C 1
ATOM 1712 O O . ALA A 1 231 ? -16.940 7.120 28.837 1.00 93.38 231 ALA A O 1
ATOM 1713 N N . ASP A 1 232 ? -15.724 7.161 30.740 1.00 96.12 232 ASP A N 1
ATOM 1714 C CA . ASP A 1 232 ? -14.408 7.235 30.083 1.00 96.12 232 ASP A CA 1
ATOM 1715 C C . ASP A 1 232 ? -14.124 5.978 29.245 1.00 96.12 232 ASP A C 1
ATOM 1717 O O . ASP A 1 232 ? -13.753 6.085 28.073 1.00 96.12 232 ASP A O 1
ATOM 1721 N N . ILE A 1 233 ? -14.395 4.781 29.787 1.00 95.81 233 ILE A N 1
ATOM 1722 C CA . ILE A 1 233 ? -14.275 3.520 29.036 1.00 95.81 233 ILE A CA 1
ATOM 1723 C C . ILE A 1 233 ? -15.128 3.580 27.767 1.00 95.81 233 ILE A C 1
ATOM 1725 O O . ILE A 1 233 ? -14.628 3.274 26.684 1.00 95.81 233 ILE A O 1
ATOM 1729 N N . ARG A 1 234 ? -16.388 4.017 27.858 1.00 93.06 234 ARG A N 1
ATOM 1730 C CA . ARG A 1 234 ? -17.289 4.109 26.701 1.00 93.06 234 ARG A CA 1
ATOM 1731 C C . ARG A 1 234 ? -16.765 5.083 25.643 1.00 93.06 234 ARG A C 1
ATOM 1733 O O . ARG A 1 234 ? -16.780 4.760 24.456 1.00 93.06 234 ARG A O 1
ATOM 1740 N N . GLN A 1 235 ? -16.265 6.246 26.061 1.00 95.31 235 GLN A N 1
ATOM 1741 C CA . GLN A 1 235 ? -15.674 7.228 25.152 1.00 95.31 235 GLN A CA 1
ATOM 1742 C C . GLN A 1 235 ? -14.451 6.657 24.422 1.00 95.31 235 GLN A C 1
ATOM 1744 O O . GLN A 1 235 ? -14.366 6.761 23.198 1.00 95.31 235 GLN A O 1
ATOM 1749 N N . ARG A 1 236 ? -13.528 6.016 25.146 1.00 95.56 236 ARG A N 1
ATOM 1750 C CA . ARG A 1 236 ? -12.342 5.377 24.550 1.00 95.56 236 ARG A CA 1
ATOM 1751 C C . ARG A 1 236 ? -12.728 4.253 23.598 1.00 95.56 236 ARG A C 1
ATOM 1753 O O . ARG A 1 236 ? -12.192 4.167 22.501 1.00 95.56 236 ARG A O 1
ATOM 1760 N N . THR A 1 237 ? -13.698 3.433 23.985 1.00 95.12 237 THR A N 1
ATOM 1761 C CA . THR A 1 237 ? -14.222 2.333 23.163 1.00 95.12 237 THR A CA 1
ATOM 1762 C C . THR A 1 237 ? -14.765 2.868 21.834 1.00 95.12 237 THR A C 1
ATOM 1764 O O . THR A 1 237 ? -14.404 2.355 20.777 1.00 95.12 237 THR A O 1
ATOM 1767 N N . ALA A 1 238 ? -15.532 3.966 21.858 1.00 92.94 238 ALA A N 1
ATOM 1768 C CA . ALA A 1 238 ? -16.028 4.625 20.648 1.00 92.94 238 ALA A CA 1
ATOM 1769 C C . ALA A 1 238 ? -14.900 5.167 19.748 1.00 92.94 238 ALA A C 1
ATOM 1771 O O . ALA A 1 238 ? -14.970 5.027 18.527 1.00 92.94 238 ALA A O 1
ATOM 1772 N N . GLN A 1 239 ? -13.840 5.737 20.332 1.00 95.81 239 GLN A N 1
ATOM 1773 C CA . GLN A 1 239 ? -12.665 6.182 19.574 1.00 95.81 239 GLN A CA 1
ATOM 1774 C C . GLN A 1 239 ? -11.953 5.015 18.879 1.00 95.81 239 GLN A C 1
ATOM 1776 O O . GLN A 1 239 ? -11.563 5.143 17.720 1.00 95.81 239 GLN A O 1
ATOM 1781 N N . VAL A 1 240 ? -11.814 3.866 19.549 1.00 96.19 240 VAL A N 1
ATOM 1782 C CA . VAL A 1 240 ? -11.172 2.689 18.944 1.00 96.19 240 VAL A CA 1
ATOM 1783 C C . VAL A 1 240 ? -12.026 2.102 17.813 1.00 96.19 240 VAL A C 1
ATOM 1785 O O . VAL A 1 240 ? -11.472 1.693 16.796 1.00 96.19 240 VAL A O 1
ATOM 1788 N N . VAL A 1 241 ? -13.362 2.108 17.923 1.00 93.88 241 VAL A N 1
ATOM 1789 C CA . VAL A 1 241 ? -14.245 1.695 16.810 1.00 93.88 241 VAL A CA 1
ATOM 1790 C C . VAL A 1 241 ? -14.001 2.545 15.562 1.00 93.88 241 VAL A C 1
ATOM 1792 O O . VAL A 1 241 ? -13.913 2.002 14.460 1.00 93.88 241 VAL A O 1
ATOM 1795 N N . GLU A 1 242 ? -13.862 3.862 15.721 1.00 94.62 242 GLU A N 1
ATOM 1796 C CA . GLU A 1 242 ? -13.588 4.760 14.596 1.00 94.62 242 GLU A CA 1
ATOM 1797 C C . GLU A 1 242 ? -12.211 4.492 13.970 1.00 94.62 242 GLU A C 1
ATOM 1799 O O . GLU A 1 242 ? -12.092 4.396 12.749 1.00 94.62 242 GLU A O 1
ATOM 1804 N N . GLN A 1 243 ? -11.183 4.260 14.792 1.00 95.75 243 GLN A N 1
ATOM 1805 C CA . GLN A 1 243 ? -9.852 3.875 14.306 1.00 95.75 243 GLN A CA 1
ATOM 1806 C C . GLN A 1 243 ? -9.871 2.549 13.535 1.00 95.75 243 GLN A C 1
ATOM 1808 O O . GLN A 1 243 ? -9.206 2.421 12.510 1.00 95.75 243 GLN A O 1
ATOM 1813 N N . ILE A 1 244 ? -10.654 1.565 13.986 1.00 94.81 244 ILE A N 1
ATOM 1814 C CA . ILE A 1 244 ? -10.802 0.282 13.286 1.00 94.81 244 ILE A CA 1
ATOM 1815 C C . ILE A 1 244 ? -11.514 0.455 11.939 1.00 94.81 244 ILE A C 1
ATOM 1817 O O . ILE A 1 244 ? -11.152 -0.212 10.966 1.00 94.81 244 ILE A O 1
ATOM 1821 N N . ARG A 1 245 ? -12.503 1.353 11.849 1.00 91.81 245 ARG A N 1
ATOM 1822 C CA . ARG A 1 245 ? -13.150 1.686 10.570 1.00 91.81 245 ARG A CA 1
ATOM 1823 C C . ARG A 1 245 ? -12.168 2.301 9.582 1.00 91.81 245 ARG A C 1
ATOM 1825 O O . ARG A 1 245 ? -12.115 1.849 8.442 1.00 91.81 245 ARG A O 1
ATOM 1832 N N . GLN A 1 246 ? -11.378 3.275 10.028 1.00 94.81 246 GLN A N 1
ATOM 1833 C CA . GLN A 1 246 ? -10.341 3.896 9.201 1.00 94.81 246 GLN A CA 1
ATOM 1834 C C . GLN A 1 246 ? -9.313 2.859 8.740 1.00 94.81 246 GLN A C 1
ATOM 1836 O O . GLN A 1 246 ? -9.078 2.733 7.544 1.00 94.81 246 GLN A O 1
ATOM 1841 N N . LEU A 1 247 ? -8.820 2.018 9.656 1.00 94.81 247 LEU A N 1
ATOM 1842 C CA . LEU A 1 247 ? -7.904 0.923 9.329 1.00 94.81 247 LEU A CA 1
ATOM 1843 C C . LEU A 1 247 ? -8.477 -0.033 8.271 1.00 94.81 247 LEU A C 1
ATOM 1845 O O . LEU A 1 247 ? -7.746 -0.488 7.398 1.00 94.81 247 LEU A O 1
ATOM 1849 N N . SER A 1 248 ? -9.772 -0.347 8.344 1.00 91.75 248 SER A N 1
ATOM 1850 C CA . SER A 1 248 ? -10.424 -1.220 7.360 1.00 91.75 248 SER A CA 1
ATOM 1851 C C . SER A 1 248 ? -10.468 -0.563 5.973 1.00 91.75 248 SER A C 1
ATOM 1853 O O . SER A 1 248 ? -10.148 -1.212 4.984 1.00 91.75 248 SER A O 1
ATOM 1855 N N . SER A 1 249 ? -10.775 0.737 5.908 1.00 93.19 249 SER A N 1
ATOM 1856 C CA . SER A 1 249 ? -10.753 1.513 4.658 1.00 93.19 249 SER A CA 1
ATOM 1857 C C . SER A 1 249 ? -9.345 1.634 4.060 1.00 93.19 249 SER A C 1
ATOM 1859 O O . SER A 1 249 ? -9.171 1.528 2.844 1.00 93.19 249 SER A O 1
ATOM 1861 N N . ASP A 1 250 ? -8.336 1.856 4.905 1.00 94.25 250 ASP A N 1
ATOM 1862 C CA . ASP A 1 250 ? -6.935 1.951 4.484 1.00 94.25 250 ASP A CA 1
ATOM 1863 C C . ASP A 1 250 ? -6.434 0.611 3.936 1.00 94.25 250 ASP A C 1
ATOM 1865 O O . ASP A 1 250 ? -5.696 0.571 2.951 1.00 94.25 250 ASP A O 1
ATOM 1869 N N . LEU A 1 251 ? -6.866 -0.498 4.543 1.00 94.06 251 LEU A N 1
ATOM 1870 C CA . LEU A 1 251 ? -6.557 -1.843 4.074 1.00 94.06 251 LEU A CA 1
ATOM 1871 C C . LEU A 1 251 ? -7.168 -2.143 2.708 1.00 94.06 251 LEU A C 1
ATOM 1873 O O . LEU A 1 251 ? -6.453 -2.647 1.846 1.00 94.06 251 LEU A O 1
ATOM 1877 N N . ASP A 1 252 ? -8.440 -1.809 2.492 1.00 89.69 252 ASP A N 1
ATOM 1878 C CA . ASP A 1 252 ? -9.098 -2.014 1.195 1.00 89.69 252 ASP A CA 1
ATOM 1879 C C . ASP A 1 252 ? -8.396 -1.212 0.085 1.00 89.69 252 ASP A C 1
ATOM 1881 O O . ASP A 1 252 ? -8.086 -1.747 -0.981 1.00 89.69 252 ASP A O 1
ATOM 1885 N N . THR A 1 253 ? -8.045 0.045 0.372 1.00 94.00 253 THR A N 1
ATOM 1886 C CA . THR A 1 253 ? -7.273 0.894 -0.554 1.00 94.00 253 THR A CA 1
ATOM 1887 C C . THR A 1 253 ? -5.874 0.318 -0.807 1.00 94.00 253 THR A C 1
ATOM 1889 O O . THR A 1 253 ? -5.378 0.317 -1.936 1.00 94.00 253 THR A O 1
ATOM 1892 N N . GLY A 1 254 ? -5.231 -0.206 0.240 1.00 93.81 254 GLY A N 1
ATOM 1893 C CA . GLY A 1 254 ? -3.928 -0.857 0.152 1.00 93.81 254 GLY A CA 1
ATOM 1894 C C . GLY A 1 254 ? -3.947 -2.092 -0.748 1.00 93.81 254 GLY A C 1
ATOM 1895 O O . GLY A 1 254 ? -3.040 -2.256 -1.565 1.00 93.81 254 GLY A O 1
ATOM 1896 N N . VAL A 1 255 ? -4.992 -2.920 -0.653 1.00 92.38 255 VAL A N 1
ATOM 1897 C CA . VAL A 1 255 ? -5.176 -4.092 -1.522 1.00 92.38 255 VAL A CA 1
ATOM 1898 C C . VAL A 1 255 ? -5.303 -3.659 -2.980 1.00 92.38 255 VAL A C 1
ATOM 1900 O O . VAL A 1 255 ? -4.544 -4.155 -3.812 1.00 92.38 255 VAL A O 1
ATOM 1903 N N . GLU A 1 256 ? -6.160 -2.680 -3.289 1.00 93.06 256 GLU A N 1
ATOM 1904 C CA . GLU A 1 256 ? -6.325 -2.173 -4.661 1.00 93.06 256 GLU A CA 1
ATOM 1905 C C . GLU A 1 256 ? -4.990 -1.673 -5.246 1.00 93.06 256 GLU A C 1
ATOM 1907 O O . GLU A 1 256 ? -4.633 -1.958 -6.394 1.00 93.06 256 GLU A O 1
ATOM 1912 N N . GLN A 1 257 ? -4.201 -0.946 -4.452 1.00 93.06 257 GLN A N 1
ATOM 1913 C CA . GLN A 1 257 ? -2.917 -0.411 -4.902 1.00 93.06 257 GLN A CA 1
ATOM 1914 C C . GLN A 1 257 ? -1.870 -1.509 -5.152 1.00 93.06 257 GLN A C 1
ATOM 1916 O O . GLN A 1 257 ? -1.091 -1.427 -6.113 1.00 93.06 257 GLN A O 1
ATOM 1921 N N . VAL A 1 258 ? -1.858 -2.552 -4.322 1.00 92.94 258 VAL A N 1
ATOM 1922 C CA . VAL A 1 258 ? -0.984 -3.720 -4.496 1.00 92.94 258 VAL A CA 1
ATOM 1923 C C . VAL A 1 258 ? -1.398 -4.532 -5.725 1.00 92.94 258 VAL A C 1
ATOM 1925 O O . VAL A 1 258 ? -0.531 -4.904 -6.518 1.00 92.94 258 VAL A O 1
ATOM 1928 N N . GLU A 1 259 ? -2.696 -4.732 -5.960 1.00 90.94 259 GLU A N 1
ATOM 1929 C CA . GLU A 1 259 ? -3.214 -5.403 -7.161 1.00 90.94 259 GLU A CA 1
ATOM 1930 C C . GLU A 1 259 ? -2.828 -4.659 -8.444 1.00 90.94 259 GLU A C 1
ATOM 1932 O O . GLU A 1 259 ? -2.304 -5.259 -9.387 1.00 90.94 259 GLU A O 1
ATOM 1937 N N . ARG A 1 260 ? -2.986 -3.329 -8.462 1.00 92.00 260 ARG A N 1
ATOM 1938 C CA . ARG A 1 260 ? -2.537 -2.487 -9.583 1.00 92.00 260 ARG A CA 1
ATOM 1939 C C . ARG A 1 260 ? -1.040 -2.622 -9.841 1.00 92.00 260 ARG A C 1
ATOM 1941 O O . ARG A 1 260 ? -0.614 -2.718 -10.991 1.00 92.00 260 ARG A O 1
ATOM 1948 N N . THR A 1 261 ? -0.236 -2.654 -8.780 1.00 91.75 261 THR A N 1
ATOM 1949 C CA . THR A 1 261 ? 1.214 -2.874 -8.886 1.00 91.75 261 THR A CA 1
ATOM 1950 C C . THR A 1 261 ? 1.514 -4.258 -9.469 1.00 91.75 261 THR A C 1
ATOM 1952 O O . THR A 1 261 ? 2.366 -4.384 -10.350 1.00 91.75 261 THR A O 1
ATOM 1955 N N . GLY A 1 262 ? 0.758 -5.280 -9.062 1.00 89.94 262 GLY A N 1
ATOM 1956 C CA . GLY A 1 262 ? 0.833 -6.629 -9.622 1.00 89.94 262 GLY A CA 1
ATOM 1957 C C . GLY A 1 262 ? 0.549 -6.662 -11.125 1.00 89.94 262 GLY A C 1
ATOM 1958 O O . GLY A 1 262 ? 1.304 -7.281 -11.874 1.00 89.94 262 GLY A O 1
ATOM 1959 N N . GLN A 1 263 ? -0.465 -5.923 -11.586 1.00 89.25 263 GLN A N 1
ATOM 1960 C CA . GLN A 1 263 ? -0.790 -5.812 -13.012 1.00 89.25 263 GLN A CA 1
ATOM 1961 C C . GLN A 1 263 ? 0.330 -5.133 -13.818 1.00 89.25 263 GLN A C 1
ATOM 1963 O O . GLN A 1 263 ? 0.621 -5.537 -14.945 1.00 89.25 263 GLN A O 1
ATOM 1968 N N . HIS A 1 264 ? 0.985 -4.115 -13.249 1.00 89.00 264 HIS A N 1
ATOM 1969 C CA . HIS A 1 264 ? 2.139 -3.471 -13.880 1.00 89.00 264 HIS A CA 1
ATOM 1970 C C . HIS A 1 264 ? 3.337 -4.419 -13.999 1.00 89.00 264 HIS A C 1
ATOM 1972 O O . HIS A 1 264 ? 3.977 -4.442 -15.050 1.00 89.00 264 HIS A O 1
ATOM 1978 N N . LEU A 1 265 ? 3.610 -5.237 -12.976 1.00 88.12 265 LEU A N 1
ATOM 1979 C CA . LEU A 1 265 ? 4.652 -6.266 -13.054 1.00 88.12 265 LEU A CA 1
ATOM 1980 C C . LEU A 1 265 ? 4.327 -7.343 -14.095 1.00 88.12 265 LEU A C 1
ATOM 1982 O O . LEU A 1 265 ? 5.230 -7.799 -14.791 1.00 88.12 265 LEU A O 1
ATOM 1986 N N . GLU A 1 266 ? 3.055 -7.719 -14.254 1.00 84.75 266 GLU A N 1
ATOM 1987 C CA . GLU A 1 266 ? 2.644 -8.662 -15.299 1.00 84.75 266 GLU A CA 1
ATOM 1988 C C . GLU A 1 266 ? 2.925 -8.114 -16.705 1.00 84.75 266 GLU A C 1
ATOM 1990 O O . GLU A 1 266 ? 3.385 -8.852 -17.572 1.00 84.75 266 GLU A O 1
ATOM 1995 N N . ASN A 1 267 ? 2.721 -6.813 -16.921 1.00 85.56 267 ASN A N 1
ATOM 1996 C CA . ASN A 1 267 ? 3.040 -6.170 -18.197 1.00 85.56 267 ASN A CA 1
ATOM 1997 C C . ASN A 1 267 ? 4.549 -6.084 -18.467 1.00 85.56 267 ASN A C 1
ATOM 1999 O O . ASN A 1 267 ? 4.935 -6.062 -19.627 1.00 85.56 267 ASN A O 1
ATOM 2003 N N . ILE A 1 268 ? 5.390 -6.026 -17.427 1.00 82.62 268 ILE A N 1
ATOM 2004 C CA . ILE A 1 268 ? 6.859 -6.068 -17.563 1.00 82.62 268 ILE A CA 1
ATOM 2005 C C . ILE A 1 268 ? 7.341 -7.496 -17.859 1.00 82.62 268 ILE A C 1
ATOM 2007 O O . ILE A 1 268 ? 8.370 -7.681 -18.501 1.00 82.62 268 ILE A O 1
ATOM 2011 N N . ALA A 1 269 ? 6.613 -8.504 -17.375 1.00 77.00 269 ALA A N 1
ATOM 2012 C CA . ALA A 1 269 ? 6.946 -9.907 -17.588 1.00 77.00 269 ALA A CA 1
ATOM 2013 C C . ALA A 1 269 ? 6.511 -10.451 -18.965 1.00 77.00 269 ALA A C 1
ATOM 2015 O O . ALA A 1 269 ? 6.977 -11.524 -19.347 1.00 77.00 269 ALA A O 1
ATOM 2016 N N . ARG A 1 270 ? 5.616 -9.757 -19.681 1.00 69.44 270 ARG A N 1
ATOM 2017 C CA . ARG A 1 270 ? 5.179 -10.099 -21.048 1.00 69.44 270 ARG A CA 1
ATOM 2018 C C . ARG A 1 270 ? 6.106 -9.503 -22.100 1.00 69.44 270 ARG A C 1
ATOM 2020 O O . ARG A 1 270 ? 6.349 -10.216 -23.097 1.00 69.44 270 ARG A O 1
#

Nearest PDB structures (foldseek):
  3zx6-assembly1_B  TM=7.187E-01  e=5.272E-06  Archaeoglobus fulgidus DSM 4304
  8c5v-assembly1_I  TM=5.629E-01  e=4.982E-05  Escherichia coli
  6h2e-assembly1_P-2  TM=7.043E-01  e=1.787E-02  Aeromonas hydrophila subsp. hydrophila AL09-71
  5xg2-assembly1_A  TM=8.460E-01  e=1.161E-01  Pyrococcus yayanosii CH1

Radius of gyration: 72.94 Å; Cα contacts (8 Å, |Δi|>4): 117; chains: 1; bounding box: 108×52×202 Å

Solvent-accessible surface area (backbone atoms only — not comparable to full-atom values): 14214 Å² total; per-residue (Å²): 126,71,65,67,58,53,47,54,51,53,52,49,52,50,54,50,41,43,74,76,63,77,50,55,70,83,61,51,53,60,52,52,52,47,63,70,42,47,61,64,69,68,61,61,68,70,80,72,73,80,70,96,77,69,83,54,65,63,50,54,52,50,50,52,49,50,50,51,49,51,51,49,52,52,51,50,51,53,50,53,52,51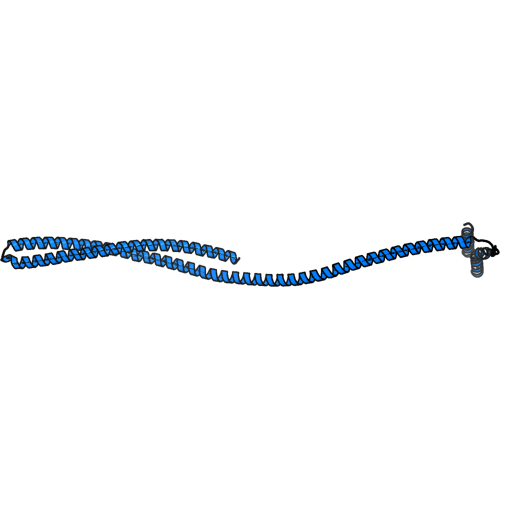,52,52,54,48,50,55,51,49,54,52,48,51,54,52,51,54,51,52,54,54,51,50,53,54,49,53,55,49,50,55,49,51,53,50,50,52,52,50,52,52,50,51,51,52,51,51,37,52,51,36,55,51,51,45,53,54,47,54,53,48,46,53,52,44,54,53,48,45,52,50,42,52,55,49,46,54,56,44,52,51,47,46,54,52,39,53,52,50,47,53,52,37,53,50,50,34,50,50,21,52,51,44,28,53,53,19,50,54,45,28,53,51,16,59,72,51,44,84,83,13,52,72,51,27,56,52,17,50,51,48,26,51,51,18,51,54,47,34,52,53,32,49,56,50,46,55,53,41,50,51,52,45,54,53,44,54,53,50,51,52,52,43,52,51,52,45,53,54,42,56,53,49,43,55,53,47,52,53,50,45,54,53,38,52,62,69,62,106

Organism: Pseudomonas jessenii (NCBI:txid77298)

Mean predicted aligned error: 15.45 Å

InterPro domains:
  IPR004089 Methyl-accepting chemotaxis protein (MCP) signalling domain [PF00015] (124-269)
  IPR004089 Methyl-accepting chemotaxis protein (MCP) signalling domain [PS50111] (68-270)
  IPR004089 Methyl-accepting chemotaxis protein (MCP) signalling domain [SM00283] (64-270)

Foldseek 3Di:
DPLVVVLVVVLVVLVVCVVPPVDDPVVSVVVNVCSVCVVVVVPPPPPPPPPVDDPCVVVVVVVVCVVVVVVVVVVVVVVVVVVVVVVVVVVVVVVVVVVVVVVVVVVVVVVVVVVVVVVVVVVVLVVLLVVLVVLLVVLVVVLVVLVVVLVVLVVVLVVLVVVLVVLVVLLVVLVVQLVVLVVQLVVLVVQLVVLVVVPPVSVVSNVVSVVSNVVSVVSNVVSVVSNVVSVVSNVVSVVSSVVSVVSNVVSVVVSVVSVVVNVVSVVSND